Protein AF-A0A0B1SHS4-F1 (afdb_monomer)

Foldseek 3Di:
DDDDDPPPDPDDLLVVFDDQVVLCPPVLLLVLLLVLLVCVVVVVDDQPCLVVCVVVVLVLLNVLSSLVVSLVRSCCVPPPPDPDDDPVVSVSSSLSNLQSCCVSPVVVVDDDPVSLVVVLVSCVVSVSVSNNSNSLSVLLVVCVVPLQDLVSLVVQCVVCVVSVSPSSVVSSVVSNVVNCVVPDVDDVVVVVVVVVVVVVVVVVVVD

Solvent-accessible surface area (backbone atoms only — not comparable to full-atom values): 11914 Å² total; per-residue (Å²): 134,90,78,82,82,67,88,75,56,92,72,58,69,68,72,79,44,85,69,44,84,70,42,55,68,42,60,65,57,50,51,43,41,51,46,51,56,50,34,53,76,68,67,71,56,91,60,89,68,48,69,60,32,62,75,66,70,39,63,44,58,43,53,41,50,54,48,55,52,48,43,54,49,42,49,47,76,71,60,50,97,60,86,78,77,53,69,69,58,55,50,43,49,42,43,43,39,21,48,52,44,40,64,73,53,54,49,77,72,50,86,54,75,68,42,54,53,55,48,54,52,39,38,58,74,46,66,41,66,53,45,54,52,42,53,42,51,51,54,36,51,50,47,67,72,47,55,80,46,65,68,58,34,51,52,48,31,54,49,14,63,78,66,70,32,65,61,32,33,51,49,31,50,51,44,52,50,51,45,49,47,76,77,40,86,61,57,70,67,60,54,49,51,54,50,51,53,52,52,54,53,51,64,60,72,78,108

Sequence (207 aa):
MHTNRFKNSLFDPLSYLPDVERACRSQRIESTCAKFVNDYYNNALDIPNLDLLRAQDDKFSMHRLVFLYGCDRVEKECFDDKEGLAEHTLNLVRNTFAHVYFDRVLMKEVQYFEDFIALLEGIGQAHIPPLRKEIERFICREVMSESTDSAFTKKMLLLAERYSLDVLKMVASGVLVDQIIAHSNPPGELVNISHELKRMASEINDR

pLDDT: mean 82.09, std 16.02, range [27.78, 97.0]

Nearest PDB structures (foldseek):
  8a5y-assembly1_K  TM=2.367E-01  e=9.110E+00  Saccharomyces cerevisiae
  7oqz-assembly1_A  TM=1.773E-01  e=5.883E+00  Homo sapiens

Structure (mmCIF, N/CA/C/O backbone):
data_AF-A0A0B1SHS4-F1
#
_entry.id   AF-A0A0B1SHS4-F1
#
loop_
_atom_site.group_PDB
_atom_site.id
_atom_site.type_symbol
_atom_site.label_atom_id
_atom_site.label_alt_id
_atom_site.label_comp_id
_atom_site.label_asym_id
_atom_site.label_entity_id
_atom_site.label_seq_id
_atom_site.pdbx_PDB_ins_code
_atom_site.Cartn_x
_atom_site.Cartn_y
_atom_site.Cartn_z
_atom_site.occupancy
_atom_site.B_iso_or_equiv
_atom_site.auth_seq_id
_atom_site.auth_comp_id
_atom_site.auth_asym_id
_atom_site.auth_atom_id
_atom_site.pdbx_PDB_model_num
ATOM 1 N N . MET A 1 1 ? 30.906 -16.337 -8.533 1.00 34.31 1 MET A N 1
ATOM 2 C CA . MET A 1 1 ? 31.017 -15.579 -7.267 1.00 34.31 1 MET A CA 1
ATOM 3 C C . MET A 1 1 ? 31.681 -14.243 -7.562 1.00 34.31 1 MET A C 1
ATOM 5 O O . MET A 1 1 ? 32.708 -14.266 -8.221 1.00 34.31 1 MET A O 1
ATOM 9 N N . HIS A 1 2 ? 31.105 -13.157 -7.020 1.00 30.91 2 HIS A N 1
ATOM 10 C CA . HIS A 1 2 ? 31.617 -11.771 -6.964 1.00 30.91 2 HIS A CA 1
ATOM 11 C C . HIS A 1 2 ? 31.509 -10.980 -8.289 1.00 30.91 2 HIS A C 1
ATOM 13 O O . HIS A 1 2 ? 31.965 -11.452 -9.316 1.00 30.91 2 HIS A O 1
ATOM 19 N N . THR A 1 3 ? 30.893 -9.795 -8.362 1.00 27.78 3 THR A N 1
ATOM 20 C CA . THR A 1 3 ? 30.580 -8.780 -7.337 1.00 27.78 3 THR A CA 1
ATOM 21 C C . THR A 1 3 ? 29.308 -7.991 -7.687 1.00 27.78 3 THR A C 1
ATOM 23 O O . THR A 1 3 ? 29.117 -7.568 -8.824 1.00 27.78 3 THR A O 1
ATOM 26 N N . ASN A 1 4 ? 28.482 -7.733 -6.666 1.00 35.47 4 ASN A N 1
ATOM 27 C CA . ASN A 1 4 ? 27.454 -6.688 -6.638 1.00 35.47 4 ASN A CA 1
ATOM 28 C C . ASN A 1 4 ? 28.048 -5.343 -7.095 1.00 35.47 4 ASN A C 1
ATOM 30 O O . ASN A 1 4 ? 28.773 -4.701 -6.330 1.00 35.47 4 ASN A O 1
ATOM 34 N N . ARG A 1 5 ? 27.733 -4.895 -8.314 1.00 34.59 5 ARG A N 1
ATOM 35 C CA . ARG A 1 5 ? 27.781 -3.465 -8.647 1.00 34.59 5 ARG A CA 1
ATOM 36 C C . ARG A 1 5 ? 26.517 -2.842 -8.048 1.00 34.59 5 ARG A C 1
ATOM 38 O O . ARG A 1 5 ? 25.463 -3.445 -8.162 1.00 34.59 5 ARG A O 1
ATOM 45 N N . PHE A 1 6 ? 26.663 -1.696 -7.380 1.00 36.44 6 PHE A N 1
ATOM 46 C CA . PHE A 1 6 ? 25.658 -0.979 -6.566 1.00 36.44 6 PHE A CA 1
ATOM 47 C C . PHE A 1 6 ? 25.549 -1.323 -5.071 1.00 36.44 6 PHE A C 1
ATOM 49 O O . PHE A 1 6 ? 24.534 -1.034 -4.452 1.00 36.44 6 PHE A O 1
ATOM 56 N N . LYS A 1 7 ? 26.616 -1.806 -4.413 1.00 38.19 7 LYS A N 1
ATOM 57 C CA . LYS A 1 7 ? 26.643 -1.770 -2.931 1.00 38.19 7 LYS A CA 1
ATOM 58 C C . LYS A 1 7 ? 26.652 -0.350 -2.330 1.00 38.19 7 LYS A C 1
ATOM 60 O O . LYS A 1 7 ? 26.349 -0.225 -1.156 1.00 38.19 7 LYS A O 1
ATOM 65 N N . ASN A 1 8 ? 26.916 0.684 -3.138 1.00 41.22 8 ASN A N 1
ATOM 66 C CA . ASN A 1 8 ? 26.800 2.102 -2.777 1.00 41.22 8 ASN A CA 1
ATOM 67 C C . ASN A 1 8 ? 26.032 2.867 -3.877 1.00 41.22 8 ASN A C 1
ATOM 69 O O . ASN A 1 8 ? 26.589 3.763 -4.511 1.00 41.22 8 ASN A O 1
ATOM 73 N N . SER A 1 9 ? 24.791 2.477 -4.191 1.00 48.16 9 SER A N 1
ATOM 74 C CA . SER A 1 9 ? 23.929 3.375 -4.970 1.00 48.16 9 SER A CA 1
ATOM 75 C C . SER A 1 9 ? 23.631 4.602 -4.105 1.00 48.16 9 SER A C 1
ATOM 77 O O . SER A 1 9 ? 22.969 4.478 -3.082 1.00 48.16 9 SER A O 1
ATOM 79 N N . LEU A 1 10 ? 24.128 5.783 -4.492 1.00 54.19 10 LEU A N 1
ATOM 80 C CA . LEU A 1 10 ? 23.713 7.067 -3.899 1.00 54.19 10 LEU A CA 1
ATOM 81 C C . LEU A 1 10 ? 22.218 7.348 -4.132 1.00 54.19 10 LEU A C 1
ATOM 83 O O . LEU A 1 10 ? 21.651 8.248 -3.521 1.00 54.19 10 LEU A O 1
ATOM 87 N N . PHE A 1 11 ? 21.598 6.590 -5.035 1.00 66.06 11 PHE A N 1
ATOM 88 C CA . PHE A 1 11 ? 20.205 6.707 -5.405 1.00 66.06 11 PHE A CA 1
ATOM 89 C C . PHE A 1 11 ? 19.401 5.560 -4.789 1.00 66.06 11 PHE A C 1
ATOM 91 O O . PHE A 1 11 ? 19.509 4.408 -5.216 1.00 66.06 11 PHE A O 1
ATOM 98 N N . ASP A 1 12 ? 18.610 5.897 -3.775 1.00 78.62 12 ASP A N 1
ATOM 99 C CA . ASP A 1 12 ? 17.617 5.022 -3.157 1.00 78.62 12 ASP A CA 1
ATOM 100 C C . ASP A 1 12 ? 16.220 5.608 -3.421 1.00 78.62 12 ASP A C 1
ATOM 102 O O . ASP A 1 12 ? 15.735 6.429 -2.639 1.00 78.62 12 ASP A O 1
ATOM 106 N N . PRO A 1 13 ? 15.568 5.258 -4.542 1.00 82.38 13 PRO A N 1
ATOM 107 C CA . PRO A 1 13 ? 14.280 5.841 -4.904 1.00 82.38 13 PRO A CA 1
ATOM 108 C C . PRO A 1 13 ? 13.168 5.494 -3.904 1.00 82.38 13 PRO A C 1
ATOM 110 O O . PRO A 1 13 ? 12.213 6.254 -3.753 1.00 82.38 13 PRO A O 1
ATOM 113 N N . LEU A 1 14 ? 13.291 4.386 -3.165 1.00 85.56 14 LEU A N 1
ATOM 114 C CA . LEU A 1 14 ? 12.301 4.012 -2.153 1.00 85.56 14 LEU A CA 1
ATOM 115 C C . LEU A 1 14 ? 12.339 4.934 -0.926 1.00 85.56 14 LEU A C 1
ATOM 117 O O . LEU A 1 14 ? 11.347 4.986 -0.194 1.00 85.56 14 LEU A O 1
ATOM 121 N N . SER A 1 15 ? 13.427 5.692 -0.737 1.00 84.81 15 SER A N 1
ATOM 122 C CA . SER A 1 15 ? 13.545 6.720 0.307 1.00 84.81 15 SER A CA 1
ATOM 123 C C . SER A 1 15 ? 12.601 7.914 0.105 1.00 84.81 15 SER A C 1
ATOM 125 O O . SER A 1 15 ? 12.304 8.627 1.063 1.00 84.81 15 SER A O 1
ATOM 127 N N . TYR A 1 16 ? 12.073 8.115 -1.112 1.00 85.00 16 TYR A N 1
ATOM 128 C CA . TYR A 1 16 ? 11.035 9.118 -1.384 1.00 85.00 16 TYR A CA 1
ATOM 129 C C . TYR A 1 16 ? 9.642 8.685 -0.900 1.00 85.00 16 TYR A C 1
ATOM 131 O O . TYR A 1 16 ? 8.738 9.515 -0.781 1.00 85.00 16 TYR A O 1
ATOM 139 N N . LEU A 1 17 ? 9.455 7.398 -0.595 1.00 86.31 17 LEU A N 1
ATOM 140 C CA . LEU A 1 17 ? 8.236 6.872 0.013 1.00 86.31 17 LEU A CA 1
ATOM 141 C C . LEU A 1 17 ? 8.394 6.804 1.543 1.00 86.31 17 LEU A C 1
ATOM 143 O O . LEU A 1 17 ? 9.510 6.649 2.035 1.00 86.31 17 LEU A O 1
ATOM 147 N N . PRO A 1 18 ? 7.299 6.857 2.331 1.00 82.00 18 PRO A N 1
ATOM 148 C CA . PRO A 1 18 ? 7.388 6.870 3.792 1.00 82.00 18 PRO A CA 1
ATOM 149 C C . PRO A 1 18 ? 8.152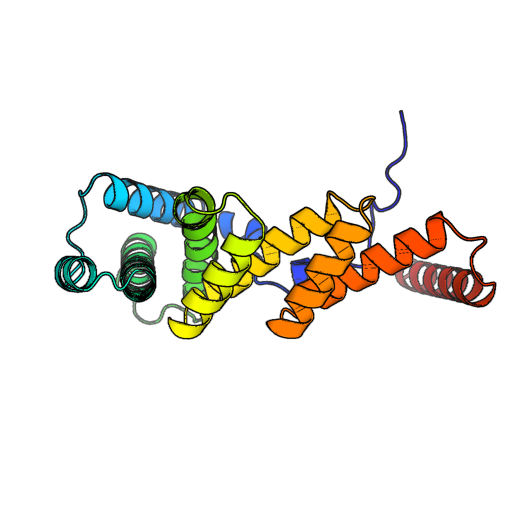 5.663 4.332 1.00 82.00 18 PRO A C 1
ATOM 151 O O . PRO A 1 18 ? 7.729 4.542 4.112 1.00 82.00 18 PRO A O 1
ATOM 154 N N . ASP A 1 19 ? 9.268 5.866 5.017 1.00 73.62 19 ASP A N 1
ATOM 155 C CA . ASP A 1 19 ? 10.157 4.778 5.427 1.00 73.62 19 ASP A CA 1
ATOM 156 C C . ASP A 1 19 ? 9.456 3.764 6.351 1.00 73.62 19 ASP A C 1
ATOM 158 O O . ASP A 1 19 ? 9.245 4.031 7.534 1.00 73.62 19 ASP A O 1
ATOM 162 N N . VAL A 1 20 ? 9.076 2.607 5.797 1.00 67.31 20 VAL A N 1
ATOM 163 C CA . VAL A 1 20 ? 8.391 1.538 6.536 1.00 67.31 20 VAL A CA 1
ATOM 164 C C . VAL A 1 20 ? 9.392 0.558 7.158 1.00 67.31 20 VAL A C 1
ATOM 166 O O . VAL A 1 20 ? 9.166 0.051 8.252 1.00 67.31 20 VAL A O 1
ATOM 169 N N . GLU A 1 21 ? 10.546 0.336 6.526 1.00 59.31 21 GLU A N 1
ATOM 170 C CA . GLU A 1 21 ? 11.576 -0.579 7.046 1.00 59.31 21 GLU A CA 1
ATOM 171 C C . GLU A 1 21 ? 12.201 -0.044 8.340 1.00 59.31 21 GLU A C 1
ATOM 173 O O . GLU A 1 21 ? 12.516 -0.795 9.266 1.00 59.31 21 GLU A O 1
ATOM 178 N N . ARG A 1 22 ? 12.303 1.281 8.462 1.00 56.78 22 ARG A N 1
ATOM 179 C CA . ARG A 1 22 ? 12.657 1.963 9.708 1.00 56.78 22 ARG A CA 1
ATOM 180 C C . ARG A 1 22 ? 11.441 2.178 10.619 1.00 56.78 22 ARG A C 1
ATOM 182 O O . ARG A 1 22 ? 11.645 2.354 11.819 1.00 56.78 22 ARG A O 1
ATOM 189 N N . ALA A 1 23 ? 10.206 2.104 10.110 1.00 48.56 23 ALA A N 1
ATOM 190 C CA . ALA A 1 23 ? 8.968 2.168 10.902 1.00 48.56 23 ALA A CA 1
ATOM 191 C C . ALA A 1 23 ? 8.630 0.865 11.649 1.00 48.56 23 ALA A C 1
ATOM 193 O O . ALA A 1 23 ? 8.116 0.927 12.769 1.00 48.56 23 ALA A O 1
ATOM 194 N N . CYS A 1 24 ? 9.008 -0.302 11.113 1.00 52.22 24 CYS A N 1
ATOM 195 C CA . CYS A 1 24 ? 8.952 -1.588 11.827 1.00 52.22 24 CYS A CA 1
ATOM 196 C C . CYS A 1 24 ? 9.926 -1.661 13.024 1.00 52.22 24 CYS A C 1
ATOM 198 O O . CYS A 1 24 ? 9.963 -2.646 13.753 1.00 52.22 24 CYS A O 1
ATOM 200 N N . ARG A 1 25 ? 10.701 -0.600 13.304 1.00 55.41 25 ARG A N 1
ATOM 201 C CA . ARG A 1 25 ? 11.551 -0.524 14.506 1.00 55.41 25 ARG A CA 1
ATOM 202 C C . ARG A 1 25 ? 10.763 -0.519 15.812 1.00 55.41 25 ARG A C 1
ATOM 204 O O . ARG A 1 25 ? 11.312 -0.922 16.835 1.00 55.41 25 ARG A O 1
ATOM 211 N N . SER A 1 26 ? 9.501 -0.085 15.810 1.00 68.19 26 SER A N 1
ATOM 212 C CA . SER A 1 26 ? 8.638 -0.311 16.969 1.00 68.19 26 SER A CA 1
ATOM 213 C C . SER A 1 26 ? 7.981 -1.677 16.840 1.00 68.19 26 SER A C 1
ATOM 215 O O . SER A 1 26 ? 6.858 -1.798 16.350 1.00 68.19 26 SER A O 1
ATOM 217 N N . GLN A 1 27 ? 8.671 -2.702 17.343 1.00 80.44 27 GLN A N 1
ATOM 218 C CA . GLN A 1 27 ? 8.141 -4.064 17.452 1.00 80.44 27 GLN A CA 1
ATOM 219 C C . GLN A 1 27 ? 6.763 -4.082 18.144 1.00 80.44 27 GLN A C 1
ATOM 221 O O . GLN A 1 27 ? 5.922 -4.930 17.851 1.00 80.44 27 GLN A O 1
ATOM 226 N N . ARG A 1 28 ? 6.490 -3.101 19.020 1.00 87.44 28 ARG A N 1
ATOM 227 C CA . ARG A 1 28 ? 5.173 -2.880 19.631 1.00 87.44 28 ARG A CA 1
ATOM 228 C C . ARG A 1 28 ? 4.103 -2.485 18.606 1.00 87.44 28 ARG A C 1
ATOM 230 O O . ARG A 1 28 ? 3.057 -3.121 18.581 1.00 87.44 28 ARG A O 1
ATOM 237 N N . ILE A 1 29 ? 4.338 -1.470 17.770 1.00 89.44 29 ILE A N 1
ATOM 238 C CA . ILE A 1 29 ? 3.337 -1.021 16.782 1.00 89.44 29 ILE A CA 1
ATOM 239 C C . ILE A 1 29 ? 3.082 -2.134 15.770 1.00 89.44 29 ILE A C 1
ATOM 241 O O . ILE A 1 29 ? 1.934 -2.495 15.545 1.00 89.44 29 ILE A O 1
ATOM 245 N N . GLU A 1 30 ? 4.141 -2.726 15.215 1.00 90.25 30 GLU A N 1
ATOM 246 C CA . GLU A 1 30 ? 4.015 -3.793 14.220 1.00 90.25 30 GLU A CA 1
ATOM 247 C C . GLU A 1 30 ? 3.242 -5.003 14.768 1.00 90.25 30 GLU A C 1
ATOM 249 O O . GLU A 1 30 ? 2.303 -5.476 14.126 1.00 90.25 30 GLU A O 1
ATOM 254 N N . SER A 1 31 ? 3.577 -5.471 15.978 1.00 92.06 31 SER A N 1
ATOM 255 C CA . SER A 1 31 ? 2.854 -6.584 16.612 1.00 92.06 31 SER A CA 1
ATOM 256 C C . SER A 1 31 ? 1.391 -6.243 16.899 1.00 92.06 31 SER A C 1
ATOM 258 O O . SER A 1 31 ? 0.527 -7.101 16.721 1.00 92.06 31 SER A O 1
ATOM 260 N N . THR A 1 32 ? 1.091 -4.994 17.260 1.00 94.25 32 THR A N 1
ATOM 261 C CA . THR A 1 32 ? -0.286 -4.527 17.478 1.00 94.25 32 THR A CA 1
ATOM 262 C C . THR A 1 32 ? -1.065 -4.456 16.159 1.00 94.25 32 THR A C 1
ATOM 264 O O . THR A 1 32 ? -2.187 -4.955 16.091 1.00 94.25 32 THR A O 1
ATOM 267 N N . CYS A 1 33 ? -0.464 -3.944 15.076 1.00 94.75 33 CYS A N 1
ATOM 268 C CA . CYS A 1 33 ? -1.051 -3.977 13.730 1.00 94.75 33 CYS A CA 1
ATOM 269 C C . CYS A 1 33 ? -1.343 -5.418 13.283 1.00 94.75 33 CYS A C 1
ATOM 271 O O . CYS A 1 33 ? -2.435 -5.727 12.809 1.00 94.75 33 CYS A O 1
ATOM 273 N N . ALA A 1 34 ? -0.365 -6.311 13.451 1.00 94.62 34 ALA A N 1
ATOM 274 C CA . ALA A 1 34 ? -0.473 -7.721 13.096 1.00 94.62 34 ALA A CA 1
ATOM 275 C C . ALA A 1 34 ? -1.585 -8.430 13.878 1.00 94.62 34 ALA A C 1
ATOM 277 O O . ALA A 1 34 ? -2.363 -9.185 13.293 1.00 94.62 34 ALA A O 1
ATOM 278 N N . LYS A 1 35 ? -1.672 -8.170 15.187 1.00 95.88 35 LYS A N 1
ATOM 279 C CA . LYS A 1 35 ? -2.732 -8.678 16.060 1.00 95.88 35 LYS A CA 1
ATOM 280 C C . LYS A 1 35 ? -4.099 -8.180 15.600 1.00 95.88 35 LYS A C 1
ATOM 282 O O . LYS A 1 35 ? -4.976 -9.004 15.382 1.00 95.88 35 LYS A O 1
ATOM 287 N N . PHE A 1 36 ? -4.250 -6.878 15.348 1.00 97.00 36 PHE A N 1
ATOM 288 C CA . PHE A 1 36 ? -5.501 -6.316 14.839 1.00 97.00 36 PHE A CA 1
ATOM 289 C C . PHE A 1 36 ? -5.961 -7.010 13.549 1.00 97.00 36 PHE A C 1
ATOM 291 O O . PHE A 1 36 ? -7.114 -7.419 13.443 1.00 97.00 36 PHE A O 1
ATOM 298 N N . VAL A 1 37 ? -5.063 -7.180 12.570 1.00 95.94 37 VAL A N 1
ATOM 299 C CA . VAL A 1 37 ? -5.406 -7.850 11.304 1.00 95.94 37 VAL A CA 1
ATOM 300 C C . VAL A 1 37 ? -5.817 -9.308 11.537 1.00 95.94 37 VAL A C 1
ATOM 302 O O . VAL A 1 37 ? -6.767 -9.781 10.914 1.00 95.94 37 VAL A O 1
ATOM 305 N N . ASN A 1 38 ? -5.151 -10.022 12.447 1.00 95.44 38 ASN A N 1
ATOM 306 C CA . ASN A 1 38 ? -5.533 -11.390 12.800 1.00 95.44 38 ASN A CA 1
ATOM 307 C C . ASN A 1 38 ? -6.909 -11.444 13.484 1.00 95.44 38 ASN A C 1
ATOM 309 O O . ASN A 1 38 ? -7.735 -12.281 13.125 1.00 95.44 38 ASN A O 1
ATOM 313 N N . ASP A 1 39 ? -7.177 -10.541 14.425 1.00 95.00 39 ASP A N 1
ATOM 314 C CA . ASP A 1 39 ? -8.456 -10.467 15.135 1.00 95.00 39 ASP A CA 1
ATOM 315 C C . ASP A 1 39 ? -9.604 -10.110 14.174 1.00 95.00 39 ASP A C 1
ATOM 317 O O . ASP A 1 39 ? -10.696 -10.672 14.280 1.00 95.00 39 ASP A O 1
ATOM 321 N N . TYR A 1 40 ? -9.343 -9.253 13.178 1.00 92.75 40 TYR A N 1
ATOM 322 C CA . TYR A 1 40 ? -10.276 -8.959 12.086 1.00 92.75 40 TYR A CA 1
ATOM 323 C C . TYR A 1 40 ? -10.649 -10.224 11.298 1.00 92.75 40 TYR A C 1
ATOM 325 O O . TYR A 1 40 ? -11.832 -10.499 11.105 1.00 92.75 40 TYR A O 1
ATOM 333 N N . TYR A 1 41 ? -9.665 -11.035 10.892 1.00 88.31 41 TYR A N 1
ATOM 334 C CA . TYR A 1 41 ? -9.920 -12.285 10.164 1.00 88.31 41 TYR A CA 1
ATOM 335 C C . TYR A 1 41 ? -10.651 -13.338 10.996 1.00 88.31 41 TYR A C 1
ATOM 337 O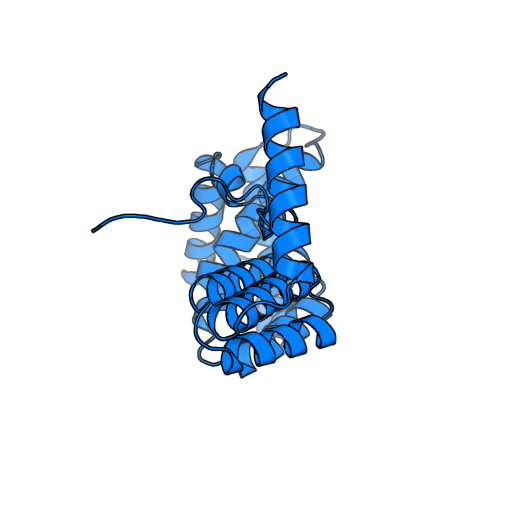 O . TYR A 1 41 ? -11.470 -14.087 10.465 1.00 88.31 41 TYR A O 1
ATOM 345 N N . ASN A 1 42 ? -10.378 -13.383 12.298 1.00 90.88 42 ASN A N 1
ATOM 346 C CA . ASN A 1 42 ? -11.020 -14.314 13.218 1.00 90.88 42 ASN A CA 1
ATOM 347 C C . ASN A 1 42 ? -12.430 -13.865 13.644 1.00 90.88 42 ASN A C 1
ATOM 349 O O . ASN A 1 42 ? -13.032 -14.515 14.496 1.00 90.88 42 ASN A O 1
ATOM 353 N N . ASN A 1 43 ? -12.958 -12.767 13.081 1.00 87.69 43 ASN A N 1
ATOM 354 C CA . ASN A 1 43 ? -14.210 -12.127 13.502 1.00 87.69 43 ASN A CA 1
ATOM 355 C C . ASN A 1 43 ? -14.256 -11.845 15.017 1.00 87.69 43 ASN A C 1
ATOM 357 O O . ASN A 1 43 ? -15.314 -11.887 15.639 1.00 87.69 43 ASN A O 1
ATOM 361 N N . ALA A 1 44 ? -13.095 -11.566 15.615 1.00 91.06 44 ALA A N 1
ATOM 362 C CA . ALA A 1 44 ? -12.953 -11.245 17.033 1.00 91.06 44 ALA A CA 1
ATOM 363 C C . ALA A 1 44 ? -13.100 -9.737 17.314 1.00 91.06 44 ALA A C 1
ATOM 365 O O . ALA A 1 44 ? -13.042 -9.313 18.468 1.00 91.06 44 ALA A O 1
ATOM 366 N N . LEU A 1 45 ? -13.281 -8.924 16.267 1.00 90.81 45 LEU A N 1
ATOM 367 C CA . LEU A 1 45 ? -13.471 -7.480 16.353 1.00 90.81 45 LEU A CA 1
ATOM 368 C C . LEU A 1 45 ? -14.895 -7.092 15.964 1.00 90.81 45 LEU A C 1
ATOM 370 O O . LEU A 1 45 ? -15.367 -7.446 14.885 1.00 90.81 45 LEU A O 1
ATOM 374 N N . ASP A 1 46 ? -15.520 -6.280 16.810 1.00 91.12 46 ASP A N 1
ATOM 375 C CA . ASP A 1 46 ? -16.741 -5.558 16.474 1.00 91.12 46 ASP A CA 1
ATOM 376 C C . ASP A 1 46 ? -16.369 -4.191 15.877 1.00 91.12 46 ASP A C 1
ATOM 378 O O . ASP A 1 46 ? -15.926 -3.280 16.587 1.00 91.12 46 ASP A O 1
ATOM 382 N N . ILE A 1 47 ? -16.464 -4.082 14.547 1.00 93.75 47 ILE A N 1
ATOM 383 C CA . ILE A 1 47 ? -16.194 -2.848 13.800 1.00 93.75 47 ILE A CA 1
ATOM 384 C C . ILE A 1 47 ? -17.541 -2.211 13.434 1.00 93.75 47 ILE A C 1
ATOM 386 O O . ILE A 1 47 ? -18.255 -2.747 12.579 1.00 93.75 47 ILE A O 1
ATOM 390 N N . PRO A 1 48 ? -17.887 -1.048 14.018 1.00 92.88 48 PRO A N 1
ATOM 391 C CA . PRO A 1 48 ? -19.177 -0.413 13.782 1.00 92.88 48 PRO A CA 1
ATOM 392 C C . PRO A 1 48 ? -19.437 -0.147 12.297 1.00 92.88 48 PRO A C 1
ATOM 394 O O . PRO A 1 48 ? -18.571 0.378 11.600 1.00 92.88 48 PRO A O 1
ATOM 397 N N . ASN A 1 49 ? -20.656 -0.440 11.836 1.00 91.56 49 ASN A N 1
ATOM 398 C CA . ASN A 1 49 ? -21.132 -0.270 10.453 1.00 91.56 49 ASN A CA 1
ATOM 399 C C . ASN A 1 49 ? -20.500 -1.194 9.399 1.00 91.56 49 ASN A C 1
ATOM 401 O O . ASN A 1 49 ? -20.864 -1.093 8.226 1.00 91.56 49 ASN A O 1
ATOM 405 N N . LEU A 1 50 ? -19.611 -2.1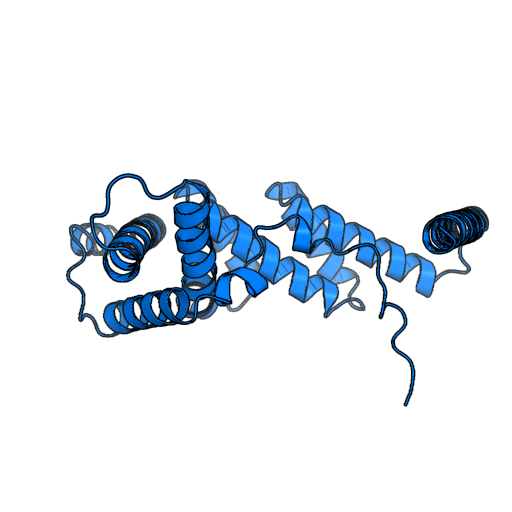17 9.778 1.00 92.06 50 LEU A N 1
ATOM 406 C CA . LEU A 1 50 ? -19.004 -3.036 8.815 1.00 92.06 50 LEU A CA 1
ATOM 407 C C . LEU A 1 50 ? -20.049 -3.942 8.144 1.00 92.06 50 LEU A C 1
ATOM 409 O O . LEU A 1 50 ? -19.987 -4.152 6.935 1.00 92.06 50 LEU A O 1
ATOM 413 N N . ASP A 1 51 ? -21.043 -4.420 8.894 1.00 90.12 51 ASP A N 1
ATOM 414 C CA . ASP A 1 51 ? -22.092 -5.296 8.355 1.00 90.12 51 ASP A CA 1
ATOM 415 C C . ASP A 1 51 ? -23.021 -4.586 7.363 1.00 90.12 51 ASP A C 1
ATOM 417 O O . ASP A 1 51 ? -23.501 -5.202 6.412 1.00 90.12 51 ASP A O 1
ATOM 421 N N . LEU A 1 52 ? -23.222 -3.274 7.528 1.00 90.75 52 LEU A N 1
ATOM 422 C CA . LEU A 1 52 ? -23.987 -2.468 6.573 1.00 90.75 52 LEU A CA 1
ATOM 423 C C . LEU A 1 52 ? -23.259 -2.377 5.230 1.00 90.75 52 LEU A C 1
ATOM 425 O O . LEU A 1 52 ? -23.882 -2.537 4.185 1.00 90.75 52 LEU A O 1
ATOM 429 N N . LEU A 1 53 ? -21.940 -2.166 5.260 1.00 90.62 53 LEU A N 1
ATOM 430 C CA . LEU A 1 53 ? -21.123 -2.116 4.048 1.00 90.62 53 LEU A CA 1
ATOM 431 C C . LEU A 1 53 ? -21.011 -3.491 3.380 1.00 90.62 53 LEU A C 1
ATOM 433 O O . LEU A 1 53 ? -21.091 -3.577 2.157 1.00 90.62 53 LEU A O 1
ATOM 437 N N . ARG A 1 54 ? -20.922 -4.570 4.171 1.00 89.62 54 ARG A N 1
ATOM 438 C CA . ARG A 1 54 ? -20.991 -5.951 3.660 1.00 89.62 54 ARG A CA 1
ATOM 439 C C . ARG A 1 54 ? -22.295 -6.213 2.909 1.00 89.62 54 ARG A C 1
ATOM 441 O O . ARG A 1 54 ? -22.272 -6.838 1.858 1.00 89.62 54 ARG A O 1
ATOM 448 N N . ALA A 1 55 ? -23.422 -5.716 3.419 1.00 90.44 55 ALA A N 1
ATOM 449 C CA . ALA A 1 55 ? -24.719 -5.867 2.761 1.00 90.44 55 ALA A CA 1
ATOM 450 C C . ALA A 1 55 ? -24.845 -5.055 1.456 1.00 90.44 55 ALA A C 1
ATOM 452 O O . 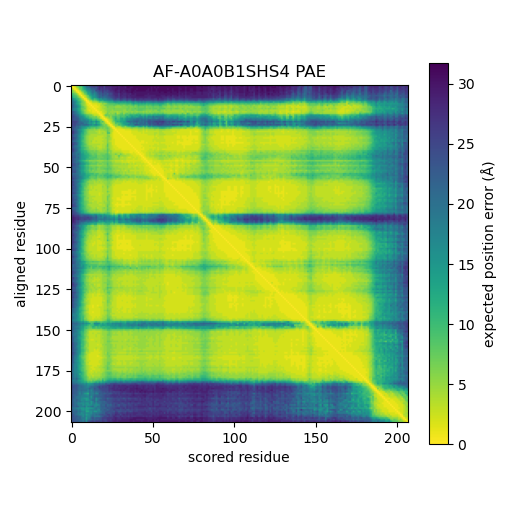ALA A 1 55 ? -25.686 -5.380 0.620 1.00 90.44 55 ALA A O 1
ATOM 453 N N . GLN A 1 56 ? -24.034 -4.007 1.284 1.00 90.69 56 GLN A N 1
ATOM 454 C CA . GLN A 1 56 ? -24.018 -3.144 0.096 1.00 90.69 56 GLN A CA 1
ATOM 455 C C . GLN A 1 56 ? -22.995 -3.577 -0.964 1.00 90.69 56 GLN A C 1
ATOM 457 O O . GLN A 1 56 ? -22.964 -2.975 -2.033 1.00 90.69 56 GLN A O 1
ATOM 462 N N . ASP A 1 57 ? -22.175 -4.593 -0.673 1.00 89.06 57 ASP A N 1
ATOM 463 C CA . ASP A 1 57 ? -21.066 -5.050 -1.525 1.00 89.06 57 ASP A CA 1
ATOM 464 C C . ASP A 1 57 ? -20.053 -3.933 -1.872 1.00 89.06 57 ASP A C 1
ATOM 466 O O . ASP A 1 57 ? -19.372 -3.956 -2.897 1.00 89.06 57 ASP A O 1
ATOM 470 N N . ASP A 1 58 ? -19.923 -2.928 -0.995 1.00 88.19 58 ASP A N 1
ATOM 471 C CA . ASP A 1 58 ? -18.966 -1.831 -1.170 1.00 88.19 58 ASP A CA 1
ATOM 472 C C . ASP A 1 58 ? -17.608 -2.185 -0.548 1.00 88.19 58 ASP A C 1
ATOM 474 O O . ASP A 1 58 ? -17.230 -1.751 0.549 1.00 88.19 58 ASP A O 1
ATOM 478 N N . LYS A 1 59 ? -16.860 -3.009 -1.284 1.00 91.81 59 LYS A N 1
ATOM 479 C CA . LYS A 1 59 ? -15.558 -3.549 -0.878 1.00 91.81 59 LYS A CA 1
ATOM 480 C C . LYS A 1 59 ? -14.561 -2.475 -0.428 1.00 91.81 59 LYS A C 1
ATOM 482 O O . LYS A 1 59 ? -13.909 -2.621 0.608 1.00 91.81 59 LYS A O 1
ATOM 487 N N . PHE A 1 60 ? -14.396 -1.395 -1.189 1.00 93.25 60 PHE A N 1
ATOM 488 C CA . PHE A 1 60 ? -13.358 -0.404 -0.891 1.00 93.25 60 PHE A CA 1
ATOM 489 C C . PHE A 1 60 ? -13.749 0.526 0.258 1.00 93.25 60 PHE A C 1
ATOM 491 O O . PHE A 1 60 ? -12.878 0.904 1.050 1.00 93.25 60 PHE A O 1
ATOM 498 N N . SER A 1 61 ? -15.043 0.802 0.446 1.00 94.06 61 SER A N 1
ATOM 499 C CA . SER A 1 61 ? -15.519 1.440 1.676 1.00 94.06 61 SER A CA 1
ATOM 500 C C . SER A 1 61 ? -15.314 0.549 2.900 1.00 94.06 61 SER A C 1
ATOM 502 O O . SER A 1 61 ? -14.946 1.062 3.961 1.00 94.06 61 SER A O 1
ATOM 504 N N . MET A 1 62 ? -15.464 -0.778 2.774 1.00 94.25 62 MET A N 1
ATOM 505 C CA . MET A 1 62 ? -15.114 -1.706 3.857 1.00 94.25 62 MET A CA 1
ATOM 506 C C . MET A 1 62 ? -13.626 -1.619 4.205 1.00 94.25 62 MET A C 1
ATOM 508 O O . MET A 1 62 ? -13.290 -1.433 5.375 1.00 94.25 62 MET A O 1
ATOM 512 N N . HIS A 1 63 ? -12.727 -1.688 3.213 1.00 95.31 63 HIS A N 1
ATOM 513 C CA . HIS A 1 63 ? -11.287 -1.545 3.460 1.00 95.31 63 HIS A CA 1
ATOM 514 C C . HIS A 1 63 ? -10.957 -0.215 4.136 1.00 95.31 63 HIS A C 1
ATOM 516 O O . HIS A 1 63 ? -10.183 -0.190 5.090 1.00 95.31 63 HIS A O 1
ATOM 522 N N . ARG A 1 64 ? -11.586 0.882 3.704 1.00 96.06 64 ARG A N 1
ATOM 523 C CA . ARG A 1 64 ? -11.431 2.199 4.330 1.00 96.06 64 ARG A CA 1
ATOM 524 C C . ARG A 1 64 ? -11.847 2.193 5.794 1.00 96.06 64 ARG A C 1
ATOM 526 O O . ARG A 1 64 ? -11.105 2.694 6.636 1.00 96.06 64 ARG A O 1
ATOM 533 N N . LEU A 1 65 ? -13.022 1.644 6.096 1.00 96.12 65 LEU A N 1
ATOM 534 C CA . LEU A 1 65 ? -13.549 1.578 7.455 1.00 96.12 65 LEU A CA 1
ATOM 535 C C . LEU A 1 65 ? -12.624 0.760 8.362 1.00 96.12 65 LEU A C 1
ATOM 537 O O . LEU A 1 65 ? -12.214 1.247 9.415 1.00 96.12 65 LEU A O 1
ATOM 541 N N . VAL A 1 66 ? -12.252 -0.447 7.930 1.00 96.44 66 VAL A N 1
ATOM 542 C CA . VAL A 1 66 ? -11.358 -1.336 8.685 1.00 96.44 66 VAL A CA 1
ATOM 543 C C . VAL A 1 66 ? -9.990 -0.687 8.874 1.00 96.44 66 VAL A C 1
ATOM 545 O O . VAL A 1 66 ? -9.431 -0.752 9.966 1.00 96.44 66 VAL A O 1
ATOM 548 N N . PHE A 1 67 ? -9.465 -0.021 7.844 1.00 96.56 67 PHE A N 1
ATOM 549 C CA . PHE A 1 67 ? -8.173 0.652 7.906 1.00 96.56 67 PHE A CA 1
ATOM 550 C C . PHE A 1 67 ? -8.156 1.791 8.928 1.00 96.56 67 PHE A C 1
ATOM 552 O O . PHE A 1 67 ? -7.269 1.848 9.780 1.00 96.56 67 PHE A O 1
ATOM 559 N N . LEU A 1 68 ? -9.143 2.691 8.865 1.00 95.62 68 LEU A N 1
ATOM 560 C CA . LEU A 1 68 ? -9.236 3.832 9.778 1.00 95.62 68 LEU A CA 1
ATOM 561 C C . LEU A 1 68 ? -9.481 3.383 11.220 1.00 95.62 68 LEU A C 1
ATOM 563 O O . LEU A 1 68 ? -8.819 3.880 12.130 1.00 95.62 68 LEU A O 1
ATOM 567 N N . TYR A 1 69 ? -10.380 2.415 11.416 1.00 96.19 69 TYR A N 1
ATOM 568 C CA . TYR A 1 69 ? -10.639 1.833 12.730 1.00 96.19 69 TYR A CA 1
ATOM 569 C C . TYR A 1 69 ? -9.389 1.138 13.289 1.00 96.19 69 TYR A C 1
ATOM 571 O O . TYR A 1 69 ? -9.045 1.322 14.453 1.00 96.19 69 TYR A O 1
ATOM 579 N N . GLY A 1 70 ? -8.666 0.387 12.455 1.00 95.75 70 GLY A N 1
ATOM 580 C CA . GLY A 1 70 ? -7.416 -0.265 12.840 1.00 95.75 70 GLY A CA 1
ATOM 581 C C . GLY A 1 70 ? -6.332 0.719 13.263 1.00 95.75 70 GLY A C 1
ATOM 582 O O . GLY A 1 70 ? -5.709 0.519 14.302 1.00 95.75 70 GLY A O 1
ATOM 583 N N . CYS A 1 71 ? -6.158 1.817 12.522 1.00 94.25 71 CYS A N 1
ATOM 584 C CA . CYS A 1 71 ? -5.211 2.868 12.896 1.00 94.25 71 CYS A CA 1
ATOM 585 C C . CYS A 1 71 ? -5.541 3.472 14.270 1.00 94.25 71 CYS A C 1
ATOM 587 O O . CYS A 1 71 ? -4.651 3.553 15.112 1.00 94.25 71 CYS A O 1
ATOM 589 N N . ASP A 1 72 ? -6.807 3.835 14.512 1.00 93.00 72 ASP A N 1
ATOM 590 C CA . ASP A 1 72 ? -7.268 4.396 15.793 1.00 93.00 72 ASP A CA 1
ATOM 591 C C . ASP A 1 72 ? -7.057 3.417 16.961 1.00 93.00 72 ASP A C 1
ATOM 593 O O . ASP A 1 72 ? -6.589 3.797 18.035 1.00 93.00 72 ASP A O 1
ATOM 597 N N . ARG A 1 73 ? -7.335 2.124 16.750 1.00 93.19 73 ARG A N 1
ATOM 598 C CA . ARG A 1 73 ? -7.129 1.093 17.777 1.00 93.19 73 ARG A CA 1
ATOM 599 C C . ARG A 1 73 ? -5.656 0.881 18.104 1.00 93.19 73 ARG A C 1
ATOM 601 O O . ARG A 1 73 ? -5.309 0.822 19.282 1.00 93.19 73 ARG A O 1
ATOM 608 N N . VAL A 1 74 ? -4.804 0.779 17.084 1.00 92.88 74 VAL A N 1
ATOM 609 C CA . VAL A 1 74 ? -3.354 0.613 17.267 1.00 92.88 74 VAL A CA 1
ATOM 610 C C . VAL A 1 74 ? -2.762 1.828 17.971 1.00 92.88 74 VAL A C 1
ATOM 612 O O . VAL A 1 74 ? -1.939 1.664 18.868 1.00 92.88 74 VAL A O 1
ATOM 615 N N . GLU A 1 75 ? -3.187 3.033 17.593 1.00 91.12 75 GLU A N 1
ATOM 616 C CA . GLU A 1 75 ? -2.769 4.279 18.232 1.00 91.12 75 GLU A CA 1
ATOM 617 C C . GLU A 1 75 ? -3.079 4.262 19.735 1.00 91.12 75 GLU A C 1
ATOM 619 O O . GLU A 1 75 ? -2.161 4.389 20.550 1.00 91.12 75 GLU A O 1
ATOM 624 N N . LYS A 1 76 ? -4.338 3.996 20.102 1.00 89.56 76 LYS A N 1
ATOM 625 C CA . LYS A 1 76 ? -4.780 3.924 21.504 1.00 89.56 76 LYS A CA 1
ATOM 626 C C . LYS A 1 76 ? -4.032 2.857 22.302 1.00 89.56 76 LYS A C 1
ATOM 628 O O . LYS A 1 76 ? -3.552 3.136 23.396 1.00 89.56 76 LYS A O 1
ATOM 633 N N . GLU A 1 77 ? -3.879 1.650 21.752 1.00 90.06 77 GLU A N 1
ATOM 634 C CA . GLU A 1 77 ? -3.190 0.538 22.431 1.00 90.06 77 GLU A CA 1
ATOM 635 C C . GLU A 1 77 ? -1.675 0.780 22.571 1.00 90.06 77 GLU A C 1
ATOM 637 O O . GLU A 1 77 ? -1.040 0.277 23.504 1.00 90.06 77 GLU A O 1
ATOM 642 N N . CYS A 1 78 ? -1.064 1.555 21.670 1.00 88.38 78 CYS A N 1
ATOM 643 C CA . CYS A 1 78 ? 0.374 1.819 21.700 1.00 88.38 78 CYS A CA 1
ATOM 644 C C . CYS A 1 78 ? 0.778 3.014 22.569 1.00 88.38 78 CYS A C 1
ATOM 646 O O . CYS A 1 78 ? 1.901 3.016 23.082 1.00 88.38 78 CYS A O 1
ATOM 648 N N . PHE A 1 79 ? -0.081 4.020 22.729 1.00 84.25 79 PHE A N 1
ATOM 649 C CA . PHE A 1 79 ? 0.343 5.309 23.283 1.00 84.25 79 PHE A CA 1
ATOM 650 C C . PHE A 1 79 ? -0.468 5.806 24.487 1.00 84.25 79 PHE A C 1
ATOM 652 O O . PHE A 1 79 ? -0.016 6.760 25.125 1.00 84.25 79 PHE A O 1
ATOM 659 N N . ASP A 1 80 ? -1.557 5.117 24.861 1.00 70.12 80 ASP A N 1
ATOM 660 C CA . ASP A 1 80 ? -2.558 5.558 25.848 1.00 70.12 80 ASP A CA 1
ATOM 661 C C . ASP A 1 80 ? -3.146 6.948 25.498 1.00 70.12 80 ASP A C 1
ATOM 663 O O . ASP A 1 80 ? -2.619 7.661 24.646 1.00 70.12 80 ASP A O 1
ATOM 667 N N . ASP A 1 81 ? -4.235 7.379 26.146 1.00 65.25 81 ASP A N 1
ATOM 668 C CA . ASP A 1 81 ? -4.874 8.697 25.919 1.00 65.25 81 ASP A CA 1
ATOM 669 C C . ASP A 1 81 ? -4.020 9.886 26.437 1.00 65.25 81 ASP A C 1
ATOM 671 O O . ASP A 1 81 ? -4.520 10.843 27.032 1.00 65.25 81 ASP A O 1
ATOM 675 N N . LYS A 1 82 ? -2.695 9.837 26.268 1.00 56.66 82 LYS A N 1
ATOM 676 C CA . LYS A 1 82 ? -1.805 10.954 26.575 1.00 56.66 82 LYS A CA 1
ATOM 677 C C . LYS A 1 82 ? -2.007 12.034 25.518 1.00 56.66 82 LYS A C 1
ATOM 679 O O . LYS A 1 82 ? -1.723 11.824 24.341 1.00 56.66 82 LYS A O 1
ATOM 684 N N . GLU A 1 83 ? -2.506 13.188 25.959 1.00 51.75 83 GLU A N 1
ATOM 685 C CA . GLU A 1 83 ? -2.757 14.359 25.118 1.00 51.75 83 GLU A CA 1
ATOM 686 C C . GLU A 1 83 ? -1.569 14.678 24.194 1.00 51.75 83 GLU A C 1
ATOM 688 O O . GLU A 1 83 ? -0.441 14.881 24.646 1.00 51.75 83 GLU A O 1
ATOM 693 N N . GLY A 1 84 ? -1.857 14.777 22.892 1.00 56.53 84 GLY A N 1
ATOM 694 C CA . GLY A 1 84 ? -0.965 15.392 21.909 1.00 56.53 84 GLY A CA 1
ATOM 695 C C . GLY A 1 84 ? 0.085 14.468 21.293 1.00 56.53 84 GLY A C 1
ATOM 696 O O . GLY A 1 84 ? 1.271 14.798 21.294 1.00 56.53 84 GLY A O 1
ATOM 697 N N . LEU A 1 85 ? -0.330 13.343 20.703 1.00 67.88 85 LEU A N 1
ATOM 698 C CA . LEU A 1 85 ? 0.541 12.586 19.801 1.00 67.88 85 LEU A CA 1
ATOM 699 C C . LEU A 1 85 ? 1.014 13.481 18.650 1.00 67.88 85 LEU A C 1
ATOM 701 O O . LEU A 1 85 ? 0.217 14.023 17.884 1.00 67.88 85 LEU A O 1
ATOM 705 N N . ALA A 1 86 ? 2.334 13.631 18.526 1.00 77.75 86 ALA A N 1
ATOM 706 C CA . ALA A 1 86 ? 2.935 14.358 17.419 1.00 77.75 86 ALA A CA 1
ATOM 707 C C . ALA A 1 86 ? 2.510 13.733 16.080 1.00 77.75 86 ALA A C 1
ATOM 709 O O . ALA A 1 86 ? 2.448 12.508 15.948 1.00 77.75 86 ALA A O 1
ATOM 710 N N . GLU A 1 87 ? 2.294 14.566 15.060 1.00 82.00 87 GLU A N 1
ATOM 711 C CA . GLU A 1 87 ? 1.908 14.135 13.706 1.00 82.00 87 GLU A CA 1
ATOM 712 C C . GLU A 1 87 ? 2.835 13.040 13.152 1.00 82.00 87 GLU A C 1
ATOM 714 O O . GLU A 1 87 ? 2.393 12.103 12.486 1.00 82.00 87 GLU A O 1
ATOM 719 N N . HIS A 1 88 ? 4.124 13.111 13.491 1.00 80.44 88 HIS A N 1
ATOM 720 C CA . HIS A 1 88 ? 5.104 12.092 13.136 1.00 80.44 88 HIS A CA 1
ATOM 721 C C . HIS A 1 88 ? 4.724 10.692 13.651 1.00 80.44 88 HIS A C 1
ATOM 723 O O . HIS A 1 88 ? 4.824 9.721 12.903 1.00 80.44 88 HIS A O 1
ATOM 729 N N . THR A 1 89 ? 4.237 10.581 14.888 1.00 80.69 89 THR A N 1
ATOM 730 C CA . THR A 1 89 ? 3.828 9.304 15.489 1.00 80.69 89 THR A CA 1
ATOM 731 C C . THR A 1 89 ? 2.546 8.767 14.856 1.00 80.69 89 THR A C 1
ATOM 733 O O . THR A 1 89 ? 2.436 7.569 14.605 1.00 80.69 89 THR A O 1
ATOM 736 N N . LEU A 1 90 ? 1.600 9.646 14.517 1.00 85.00 90 LEU A N 1
ATOM 737 C CA . LEU A 1 90 ? 0.383 9.258 13.795 1.00 85.00 90 LEU A CA 1
ATOM 738 C C . LEU A 1 90 ? 0.711 8.727 12.398 1.00 85.00 90 LEU A C 1
ATOM 740 O O . LEU A 1 90 ? 0.186 7.700 11.966 1.00 85.00 90 LEU A O 1
ATOM 744 N N . ASN A 1 91 ? 1.618 9.405 11.696 1.00 87.25 91 ASN A N 1
ATOM 745 C CA . ASN A 1 91 ? 2.103 8.957 10.397 1.00 87.25 91 ASN A CA 1
ATOM 746 C C . ASN A 1 91 ? 2.855 7.629 10.514 1.00 87.25 91 ASN A C 1
ATOM 748 O O . ASN A 1 91 ? 2.683 6.769 9.654 1.00 87.25 91 ASN A O 1
ATOM 752 N N . LEU A 1 92 ? 3.619 7.421 11.590 1.00 85.88 92 LEU A N 1
ATOM 753 C CA . LEU A 1 92 ? 4.268 6.143 11.870 1.00 85.88 92 LEU A CA 1
ATOM 754 C C . LEU A 1 92 ? 3.239 5.007 11.987 1.00 85.88 92 LEU A C 1
ATOM 756 O O . LEU A 1 92 ? 3.360 4.020 11.268 1.00 85.88 92 LEU A O 1
ATOM 760 N N . VAL A 1 93 ? 2.195 5.167 12.810 1.00 89.94 93 VAL A N 1
ATOM 761 C CA . VAL A 1 93 ? 1.120 4.164 12.944 1.00 89.94 93 VAL A CA 1
ATOM 762 C C . VAL A 1 93 ? 0.455 3.892 11.599 1.00 89.94 93 VAL A C 1
ATOM 764 O O . VAL A 1 93 ? 0.348 2.738 11.198 1.00 89.94 93 VAL A O 1
ATOM 767 N N . ARG A 1 94 ? 0.055 4.939 10.869 1.00 92.00 94 ARG A N 1
ATOM 768 C CA . ARG A 1 94 ? -0.640 4.800 9.579 1.00 92.00 94 ARG A CA 1
ATOM 769 C C . ARG A 1 94 ? 0.210 4.099 8.526 1.00 92.00 94 ARG A C 1
ATOM 771 O O . ARG A 1 94 ? -0.316 3.264 7.799 1.00 92.00 94 ARG A O 1
ATOM 778 N N . ASN A 1 95 ? 1.499 4.422 8.436 1.00 90.88 95 ASN A N 1
ATOM 779 C CA . ASN A 1 95 ? 2.402 3.806 7.463 1.00 90.88 95 ASN A CA 1
ATOM 780 C C . ASN A 1 95 ? 2.709 2.347 7.833 1.00 90.88 95 ASN A C 1
ATOM 782 O O . ASN A 1 95 ? 2.636 1.479 6.967 1.00 90.88 95 ASN A O 1
ATOM 786 N N . THR A 1 96 ? 2.968 2.047 9.113 1.00 91.56 96 THR A N 1
ATOM 787 C CA . THR A 1 96 ? 3.160 0.661 9.576 1.00 91.56 96 THR A CA 1
ATOM 788 C C . THR A 1 96 ? 1.891 -0.164 9.382 1.00 91.56 96 THR A C 1
ATOM 790 O O . THR A 1 96 ? 1.948 -1.300 8.917 1.00 91.56 96 THR A O 1
ATOM 793 N N . PHE A 1 97 ? 0.726 0.400 9.701 1.00 94.31 97 PHE A N 1
ATOM 794 C CA . PHE A 1 97 ? -0.549 -0.274 9.496 1.00 94.31 97 PHE A CA 1
ATOM 795 C C . PHE A 1 97 ? -0.838 -0.484 8.006 1.00 94.31 97 PHE A C 1
ATOM 797 O O . PHE A 1 97 ? -1.271 -1.566 7.634 1.00 94.31 97 PHE A O 1
ATOM 804 N N . ALA A 1 98 ? -0.531 0.487 7.138 1.00 94.56 98 ALA A N 1
ATOM 805 C CA . ALA A 1 98 ? -0.636 0.328 5.686 1.00 94.56 98 ALA A CA 1
ATOM 806 C C . ALA A 1 98 ? 0.207 -0.821 5.157 1.00 94.56 98 ALA A C 1
ATOM 808 O O . ALA A 1 98 ? -0.313 -1.626 4.393 1.00 94.56 98 ALA A O 1
ATOM 809 N N . HIS A 1 99 ? 1.446 -0.947 5.619 1.00 93.44 99 HIS A N 1
ATOM 810 C CA . HIS A 1 99 ? 2.302 -2.067 5.258 1.00 93.44 99 HIS A CA 1
ATOM 811 C C . HIS A 1 99 ? 1.713 -3.418 5.665 1.00 93.44 99 HIS A C 1
ATOM 813 O O . HIS A 1 99 ? 1.499 -4.283 4.820 1.00 93.44 99 HIS A O 1
ATOM 819 N N . VAL A 1 100 ? 1.373 -3.577 6.948 1.00 93.56 100 VAL A N 1
ATOM 820 C CA . VAL A 1 100 ? 0.826 -4.840 7.466 1.00 93.56 100 VAL A CA 1
ATOM 821 C C . VAL A 1 100 ? -0.522 -5.172 6.820 1.00 93.56 100 VAL A C 1
ATOM 823 O O . VAL A 1 100 ? -0.781 -6.328 6.493 1.00 93.56 100 VAL A O 1
ATOM 826 N N . TYR A 1 101 ? -1.386 -4.175 6.625 1.00 95.56 101 TYR A N 1
ATOM 827 C CA . TYR A 1 101 ? -2.699 -4.356 6.013 1.00 95.56 101 TYR A CA 1
ATOM 828 C C . TYR A 1 101 ? -2.586 -4.695 4.524 1.00 95.56 101 TYR A C 1
ATOM 830 O O . TYR A 1 101 ? -3.268 -5.598 4.050 1.00 95.56 101 TYR A O 1
ATOM 838 N N . PHE A 1 102 ? -1.708 -4.018 3.784 1.00 94.38 102 PHE A N 1
ATOM 839 C CA . PHE A 1 102 ? -1.460 -4.325 2.379 1.00 94.38 102 PHE A CA 1
ATOM 840 C C . PHE A 1 102 ? -0.961 -5.763 2.207 1.00 94.38 102 PHE A C 1
ATOM 842 O O . PHE A 1 102 ? -1.587 -6.536 1.485 1.00 94.38 102 PHE A O 1
ATOM 849 N N . ASP A 1 103 ? 0.085 -6.145 2.939 1.00 91.81 103 ASP A N 1
ATOM 850 C CA . ASP A 1 103 ? 0.706 -7.470 2.850 1.00 91.81 103 ASP A CA 1
ATOM 851 C C . ASP A 1 103 ? -0.250 -8.600 3.271 1.00 91.81 103 ASP A C 1
ATOM 853 O O . ASP A 1 103 ? -0.397 -9.616 2.592 1.00 91.81 103 ASP A O 1
ATOM 857 N N . ARG A 1 104 ? -0.970 -8.419 4.385 1.00 92.62 104 ARG A N 1
ATOM 858 C CA . ARG A 1 104 ? -1.781 -9.497 4.973 1.00 92.62 104 ARG A CA 1
ATOM 859 C C . ARG A 1 104 ? -3.233 -9.517 4.530 1.00 92.62 104 ARG A C 1
ATOM 861 O O . ARG A 1 104 ? -3.899 -10.525 4.788 1.00 92.62 104 ARG A O 1
ATOM 868 N N . VAL A 1 105 ? -3.735 -8.435 3.939 1.00 93.50 105 VAL A N 1
ATOM 869 C CA . VAL A 1 105 ? -5.137 -8.313 3.518 1.00 93.50 105 VAL A CA 1
ATOM 870 C C . VAL A 1 105 ? -5.241 -8.170 2.013 1.00 93.50 105 VAL A C 1
ATOM 872 O O . VAL A 1 105 ? -5.783 -9.058 1.366 1.00 93.50 105 VAL A O 1
ATOM 875 N N . LEU A 1 106 ? -4.699 -7.089 1.454 1.00 93.31 106 LEU A N 1
ATOM 876 C CA . LEU A 1 106 ? -4.924 -6.747 0.049 1.00 93.31 106 LEU A CA 1
ATOM 877 C C . LEU A 1 106 ? -4.175 -7.672 -0.908 1.00 93.31 106 LEU A C 1
ATOM 879 O O . LEU A 1 106 ? -4.748 -8.124 -1.893 1.00 93.31 106 LEU A O 1
ATOM 883 N N . MET A 1 107 ? -2.924 -8.017 -0.600 1.00 91.75 107 MET A N 1
ATOM 884 C CA . MET A 1 107 ? -2.107 -8.875 -1.464 1.00 91.75 107 MET A CA 1
ATOM 885 C C . MET A 1 107 ? -2.652 -10.296 -1.617 1.00 91.75 107 MET A C 1
ATOM 887 O O . MET A 1 107 ? -2.345 -10.961 -2.599 1.00 91.75 107 MET A O 1
ATOM 891 N N . LYS A 1 108 ? -3.515 -10.762 -0.705 1.00 88.31 108 LYS A N 1
ATOM 892 C CA . LYS A 1 108 ? -4.202 -12.057 -0.856 1.00 88.31 108 LYS A CA 1
ATOM 893 C C . LYS A 1 108 ? -5.211 -12.070 -2.004 1.00 88.31 108 LYS A C 1
ATOM 895 O O . LYS A 1 108 ? -5.619 -13.143 -2.440 1.00 88.31 108 LYS A O 1
ATOM 900 N N . GLU A 1 109 ? -5.641 -10.897 -2.450 1.00 85.06 109 GLU A N 1
ATOM 901 C CA . GLU A 1 109 ? -6.646 -10.727 -3.497 1.00 85.06 109 GLU A CA 1
ATOM 902 C C . GLU A 1 109 ? -6.021 -10.410 -4.860 1.00 85.06 109 GLU A C 1
ATOM 904 O O . GLU A 1 109 ? -6.734 -10.364 -5.857 1.00 85.06 109 GLU A O 1
ATOM 909 N N . VAL A 1 110 ? -4.704 -10.199 -4.907 1.00 87.19 110 VAL A N 1
ATOM 910 C CA . VAL A 1 110 ? -3.960 -9.872 -6.123 1.00 87.19 110 VAL A CA 1
ATOM 911 C C . VAL A 1 110 ? -3.377 -11.154 -6.709 1.00 87.19 110 VAL A C 1
ATOM 913 O O . VAL A 1 110 ? -2.562 -11.821 -6.074 1.00 87.19 110 VAL A O 1
ATOM 916 N N . GLN A 1 111 ? -3.783 -11.501 -7.927 1.00 83.62 111 GLN A N 1
ATOM 917 C CA . GLN A 1 111 ? -3.285 -12.664 -8.669 1.00 83.62 111 GLN A CA 1
ATOM 918 C C . GLN A 1 111 ? -2.593 -12.257 -9.971 1.00 83.62 111 GLN A C 1
ATOM 920 O O . GLN A 1 111 ? -1.619 -12.890 -10.378 1.00 83.62 111 GLN A O 1
ATOM 925 N N . TYR A 1 112 ? -3.081 -11.197 -10.614 1.00 82.88 112 TYR A N 1
ATOM 926 C CA . TYR A 1 112 ? -2.622 -10.729 -11.916 1.00 82.88 112 TYR A CA 1
ATOM 927 C C . TYR A 1 112 ? -2.413 -9.212 -11.928 1.00 82.88 112 TYR A C 1
ATOM 929 O O . TYR A 1 112 ? -2.756 -8.489 -10.993 1.00 82.88 112 TYR A O 1
ATOM 937 N N . PHE A 1 113 ? -1.847 -8.706 -13.023 1.00 76.31 113 PHE A N 1
ATOM 938 C CA . PHE A 1 113 ? -1.574 -7.280 -13.196 1.00 76.31 113 PHE A CA 1
ATOM 939 C C . PHE A 1 113 ? -2.846 -6.419 -13.126 1.00 76.31 113 PHE A C 1
ATOM 941 O O . PHE A 1 113 ? -2.840 -5.330 -12.554 1.00 76.31 113 PHE A O 1
ATOM 948 N N . GLU A 1 114 ? -3.944 -6.910 -13.689 1.00 85.12 114 GLU A N 1
ATOM 949 C CA . GLU A 1 114 ? -5.242 -6.240 -13.721 1.00 85.12 114 GLU A CA 1
ATOM 950 C C . GLU A 1 114 ? -5.805 -6.002 -12.311 1.00 85.12 114 GLU A C 1
ATOM 952 O O . GLU A 1 114 ? -6.494 -5.005 -12.081 1.00 85.12 114 GLU A O 1
ATOM 957 N N . ASP A 1 115 ? -5.442 -6.847 -11.344 1.00 87.81 115 ASP A N 1
ATOM 958 C CA . ASP A 1 115 ? -5.863 -6.678 -9.955 1.00 87.81 115 ASP A CA 1
ATOM 959 C C . ASP A 1 115 ? -5.213 -5.437 -9.327 1.00 87.81 115 ASP A C 1
ATOM 961 O O . ASP A 1 115 ? -5.856 -4.745 -8.539 1.00 87.81 115 ASP A O 1
ATOM 965 N N . PHE A 1 116 ? -3.988 -5.066 -9.731 1.00 86.38 116 PHE A N 1
ATOM 966 C CA . PHE A 1 116 ? -3.365 -3.811 -9.291 1.00 86.38 116 PHE A CA 1
ATOM 967 C C . PHE A 1 116 ? -4.089 -2.578 -9.830 1.00 86.38 116 PHE A C 1
ATOM 969 O O . PHE A 1 116 ? -4.166 -1.568 -9.131 1.00 86.38 116 PHE A O 1
ATOM 976 N N . ILE A 1 117 ? -4.639 -2.648 -11.045 1.00 91.12 117 ILE A N 1
ATOM 977 C CA . ILE A 1 117 ? -5.452 -1.566 -11.613 1.00 91.12 117 ILE A CA 1
ATOM 978 C C . ILE A 1 117 ? -6.711 -1.368 -10.766 1.00 91.12 117 ILE A C 1
ATOM 980 O O . ILE A 1 117 ? -6.960 -0.256 -10.293 1.00 91.12 117 ILE A O 1
ATOM 984 N N . ALA A 1 118 ? -7.457 -2.448 -10.517 1.00 91.75 118 ALA A N 1
ATOM 985 C CA . ALA A 1 118 ? -8.660 -2.402 -9.689 1.00 91.75 118 ALA A CA 1
ATOM 986 C C . ALA A 1 118 ? -8.347 -1.916 -8.263 1.00 91.75 118 ALA A C 1
ATOM 988 O O . ALA A 1 118 ? -9.074 -1.093 -7.704 1.00 91.75 118 ALA A O 1
ATOM 989 N N . LEU A 1 119 ? -7.231 -2.377 -7.691 1.00 92.88 119 LEU A N 1
ATOM 990 C CA . LEU A 1 119 ? -6.777 -1.991 -6.361 1.00 92.88 119 LEU A CA 1
ATOM 991 C C . LEU A 1 119 ? -6.415 -0.497 -6.284 1.00 92.88 119 LEU A C 1
ATOM 993 O O . LEU A 1 119 ? -6.846 0.186 -5.355 1.00 92.88 119 LEU A O 1
ATOM 997 N N . LEU A 1 120 ? -5.669 0.030 -7.262 1.00 93.25 120 LEU A N 1
ATOM 998 C CA . LEU A 1 120 ? -5.291 1.448 -7.339 1.00 93.25 120 LEU A CA 1
ATOM 999 C C . LEU A 1 120 ? -6.503 2.366 -7.525 1.00 93.25 120 LEU A C 1
ATOM 1001 O O . LEU A 1 120 ? -6.565 3.430 -6.900 1.00 93.25 120 LEU A O 1
ATOM 1005 N N . GLU A 1 121 ? -7.458 1.967 -8.366 1.00 93.44 121 GLU A N 1
ATOM 1006 C CA . GLU A 1 121 ? -8.701 2.710 -8.587 1.00 93.44 121 GLU A CA 1
ATOM 1007 C C . GLU A 1 121 ? -9.553 2.737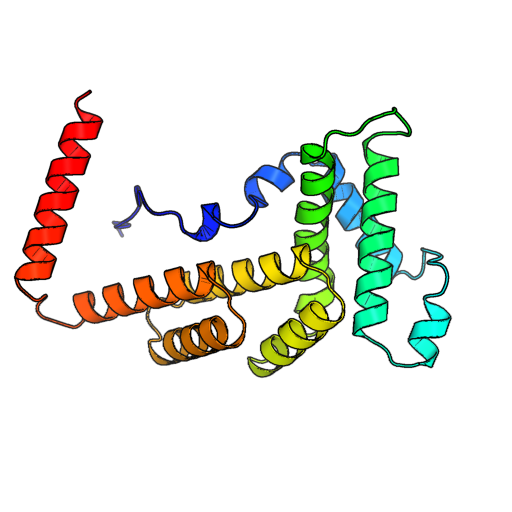 -7.320 1.00 93.44 121 GLU A C 1
ATOM 1009 O O . GLU A 1 121 ? -9.908 3.818 -6.842 1.00 93.44 121 GLU A O 1
ATOM 1014 N N . GLY A 1 122 ? -9.801 1.573 -6.722 1.00 93.69 122 GLY A N 1
ATOM 1015 C CA . GLY A 1 122 ? -10.629 1.462 -5.529 1.00 93.69 122 GLY A CA 1
ATOM 1016 C C . GLY A 1 122 ? -10.039 2.161 -4.305 1.00 93.69 122 GLY A C 1
ATOM 1017 O O . GLY A 1 122 ? -10.742 2.893 -3.612 1.00 93.69 122 GLY A O 1
ATOM 1018 N N . ILE A 1 123 ? -8.731 2.031 -4.060 1.00 94.12 123 ILE A N 1
ATOM 1019 C CA . ILE A 1 123 ? -8.057 2.746 -2.961 1.00 94.12 123 ILE A CA 1
ATOM 1020 C C . ILE A 1 123 ? -7.978 4.252 -3.219 1.00 94.12 123 ILE A C 1
ATOM 1022 O O . ILE A 1 123 ? -8.063 5.045 -2.275 1.00 94.12 123 ILE A O 1
ATOM 1026 N N . GLY A 1 124 ? -7.842 4.656 -4.485 1.00 92.19 124 GLY A N 1
ATOM 1027 C CA . GLY A 1 124 ? -7.935 6.053 -4.893 1.00 92.19 124 GLY A CA 1
ATOM 1028 C C . GLY A 1 124 ? -9.304 6.653 -4.564 1.00 92.19 124 GLY A C 1
ATOM 1029 O O . GLY A 1 124 ? -9.366 7.696 -3.916 1.00 92.19 124 GLY A O 1
ATOM 1030 N N . GLN A 1 125 ? -10.383 5.966 -4.947 1.00 92.94 125 GLN A N 1
ATOM 1031 C CA . GLN A 1 125 ? -11.769 6.382 -4.693 1.00 92.94 125 GLN A CA 1
ATOM 1032 C C . GLN A 1 125 ? -12.129 6.359 -3.203 1.00 92.94 125 GLN A C 1
ATOM 1034 O O . GLN A 1 125 ? -12.781 7.272 -2.705 1.00 92.94 125 GLN A O 1
ATOM 1039 N N . ALA A 1 126 ? -11.652 5.358 -2.463 1.00 93.56 126 ALA A N 1
ATOM 1040 C CA . ALA A 1 126 ? -11.843 5.268 -1.018 1.00 93.56 126 ALA A CA 1
ATOM 1041 C C . ALA A 1 126 ? -10.971 6.256 -0.221 1.00 93.56 126 ALA A C 1
ATOM 1043 O O . ALA A 1 126 ? -11.090 6.344 1.003 1.00 93.56 126 ALA A O 1
ATOM 1044 N N . HIS A 1 127 ? -10.096 7.015 -0.888 1.00 92.75 127 HIS A N 1
ATOM 1045 C CA . HIS A 1 127 ? -9.208 7.990 -0.265 1.00 92.75 127 HIS A CA 1
ATOM 1046 C C . HIS A 1 127 ? -8.389 7.391 0.891 1.00 92.75 127 HIS A C 1
ATOM 1048 O O . HIS A 1 127 ? -8.439 7.888 2.021 1.00 92.75 127 HIS A O 1
ATOM 1054 N N . ILE A 1 128 ? -7.597 6.347 0.606 1.00 92.56 128 ILE A N 1
ATOM 1055 C CA . ILE A 1 128 ? -6.663 5.739 1.576 1.00 92.56 128 ILE A CA 1
ATOM 1056 C C . ILE A 1 128 ? -5.195 5.945 1.133 1.00 92.56 128 ILE A C 1
ATOM 1058 O O . ILE A 1 128 ? -4.536 4.999 0.693 1.00 92.56 128 ILE A O 1
ATOM 1062 N N . PRO A 1 129 ? -4.634 7.174 1.229 1.00 92.00 129 PRO A N 1
ATOM 1063 C CA . PRO A 1 129 ? -3.298 7.484 0.711 1.00 92.00 129 PRO A CA 1
ATOM 1064 C C . PRO A 1 129 ? -2.155 6.601 1.236 1.00 92.00 129 PRO A C 1
ATOM 1066 O O . PRO A 1 129 ? -1.283 6.269 0.433 1.00 92.00 129 PRO A O 1
ATOM 1069 N N . PRO A 1 130 ? -2.118 6.192 2.525 1.00 92.50 130 PRO A N 1
ATOM 1070 C CA . PRO A 1 130 ? -1.062 5.305 3.014 1.00 92.50 130 PRO A CA 1
ATOM 1071 C C . PRO A 1 130 ? -0.997 3.973 2.255 1.00 92.50 130 PRO A C 1
ATOM 1073 O O . PRO A 1 130 ? 0.090 3.539 1.890 1.00 92.50 130 PRO A O 1
ATOM 1076 N N . LEU A 1 131 ? -2.148 3.369 1.937 1.00 94.00 131 LEU A N 1
ATOM 1077 C CA . LEU A 1 131 ? -2.195 2.125 1.163 1.00 94.00 131 LEU A CA 1
ATOM 1078 C C . LEU A 1 131 ? -1.775 2.342 -0.290 1.00 94.00 131 LEU A C 1
ATOM 1080 O O . LEU A 1 131 ? -1.059 1.515 -0.840 1.00 94.00 131 LEU A O 1
ATOM 1084 N N . ARG A 1 132 ? -2.147 3.474 -0.903 1.00 94.69 132 ARG A N 1
ATOM 1085 C CA . ARG A 1 132 ? -1.690 3.816 -2.261 1.00 94.69 132 ARG A CA 1
ATOM 1086 C C . ARG A 1 132 ? -0.162 3.861 -2.350 1.00 94.69 132 ARG A C 1
ATOM 1088 O O . ARG A 1 132 ? 0.406 3.310 -3.287 1.00 94.69 132 ARG A O 1
ATOM 1095 N N . LYS A 1 133 ? 0.492 4.487 -1.366 1.00 93.56 133 LYS A N 1
ATOM 1096 C CA . LYS A 1 133 ? 1.961 4.555 -1.291 1.00 93.56 133 LYS A CA 1
ATOM 1097 C C . LYS A 1 133 ? 2.592 3.181 -1.085 1.00 93.56 133 LYS A C 1
ATOM 1099 O O . LYS A 1 133 ? 3.688 2.939 -1.577 1.00 93.56 133 LYS A O 1
ATOM 1104 N N . GLU A 1 134 ? 1.913 2.288 -0.374 1.00 92.88 134 GLU A N 1
ATOM 1105 C CA . GLU A 1 134 ? 2.415 0.934 -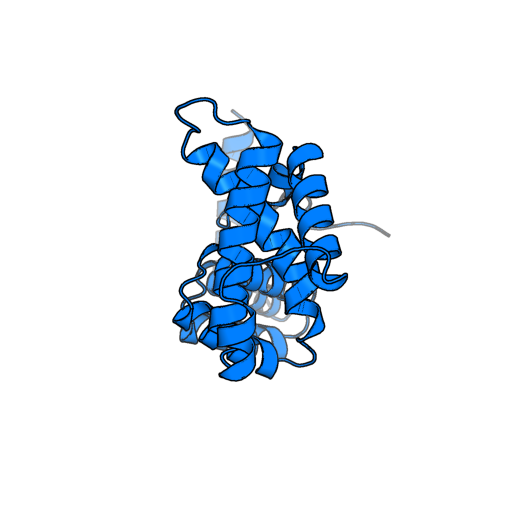0.159 1.00 92.88 134 GLU A CA 1
ATOM 1106 C C . GLU A 1 134 ? 2.286 0.052 -1.406 1.00 92.88 134 GLU A C 1
ATOM 1108 O O . GLU A 1 134 ? 3.217 -0.683 -1.725 1.00 92.88 134 GLU A O 1
ATOM 1113 N N . ILE A 1 135 ? 1.204 0.202 -2.178 1.00 93.62 135 ILE A N 1
ATOM 1114 C CA . ILE A 1 135 ? 1.094 -0.413 -3.511 1.00 93.62 135 ILE A CA 1
ATOM 1115 C C . ILE A 1 135 ? 2.240 0.072 -4.399 1.00 93.62 135 ILE A C 1
ATOM 1117 O O . ILE A 1 135 ? 2.927 -0.730 -5.023 1.00 93.62 135 ILE A O 1
ATOM 1121 N N . GLU A 1 136 ? 2.479 1.385 -4.433 1.00 95.00 136 GLU A N 1
ATOM 1122 C CA . GLU A 1 136 ? 3.578 1.960 -5.207 1.00 95.00 136 GLU A CA 1
ATOM 1123 C C . GLU A 1 136 ? 4.936 1.397 -4.772 1.00 95.00 136 GLU A C 1
ATOM 1125 O O . GLU A 1 136 ? 5.727 0.989 -5.623 1.00 95.00 136 GLU A O 1
ATOM 1130 N N . ARG A 1 137 ? 5.189 1.300 -3.458 1.00 93.00 137 ARG A N 1
ATOM 1131 C CA . ARG A 1 137 ? 6.401 0.676 -2.910 1.00 93.00 137 ARG A CA 1
ATOM 1132 C C . ARG A 1 137 ? 6.559 -0.760 -3.387 1.00 93.00 137 ARG A C 1
ATOM 1134 O O . ARG A 1 137 ? 7.658 -1.138 -3.792 1.00 93.00 137 ARG A O 1
ATOM 1141 N N . PHE A 1 138 ? 5.494 -1.553 -3.307 1.00 92.06 138 PHE A N 1
ATOM 1142 C CA . PHE A 1 138 ? 5.508 -2.947 -3.728 1.00 92.06 138 PHE A CA 1
ATOM 1143 C C . PHE A 1 138 ? 5.893 -3.062 -5.204 1.00 92.06 138 PHE A C 1
ATOM 1145 O O . PHE A 1 138 ? 6.868 -3.731 -5.529 1.00 92.06 138 PHE A O 1
ATOM 1152 N N . ILE A 1 139 ? 5.213 -2.324 -6.086 1.00 92.12 139 ILE A N 1
ATOM 1153 C CA . ILE A 1 139 ? 5.493 -2.379 -7.525 1.00 92.12 139 ILE A CA 1
ATOM 1154 C C . ILE A 1 139 ? 6.918 -1.888 -7.825 1.00 92.12 139 ILE A C 1
ATOM 1156 O O . ILE A 1 139 ? 7.604 -2.473 -8.659 1.00 92.12 139 ILE A O 1
ATOM 1160 N N . CYS A 1 140 ? 7.408 -0.856 -7.127 1.00 92.69 140 CYS A N 1
ATOM 1161 C CA . CYS A 1 140 ? 8.797 -0.417 -7.274 1.00 92.69 140 CYS A CA 1
ATOM 1162 C C . CYS A 1 140 ? 9.786 -1.544 -6.948 1.00 92.69 140 CYS A C 1
ATOM 1164 O O . CYS A 1 140 ? 10.741 -1.743 -7.696 1.00 92.69 140 CYS A O 1
ATOM 1166 N N . ARG A 1 141 ? 9.558 -2.294 -5.859 1.00 90.38 141 ARG A N 1
ATOM 1167 C CA . ARG A 1 141 ? 10.406 -3.437 -5.484 1.00 90.38 141 ARG A CA 1
ATOM 1168 C C . ARG A 1 141 ? 10.391 -4.526 -6.556 1.00 90.38 141 ARG A C 1
ATOM 1170 O O . ARG A 1 141 ? 11.465 -5.014 -6.895 1.00 90.38 141 ARG A O 1
ATOM 1177 N N . GLU A 1 142 ? 9.228 -4.829 -7.130 1.00 89.69 142 GLU A N 1
ATOM 1178 C CA . GLU A 1 142 ? 9.105 -5.804 -8.224 1.00 89.69 142 GLU A CA 1
ATOM 1179 C C . GLU A 1 142 ? 9.835 -5.343 -9.493 1.00 89.69 142 GLU A C 1
ATOM 1181 O O . GLU A 1 142 ? 10.560 -6.104 -10.119 1.00 89.69 142 GLU A O 1
ATOM 1186 N N . VAL A 1 143 ? 9.736 -4.063 -9.862 1.00 90.44 143 VAL A N 1
ATOM 1187 C CA . VAL A 1 143 ? 10.481 -3.525 -11.016 1.00 90.44 143 VAL A CA 1
ATOM 1188 C C . VAL A 1 143 ? 11.991 -3.571 -10.789 1.00 90.44 143 VAL A C 1
ATOM 1190 O O . VAL A 1 143 ? 12.752 -3.865 -11.712 1.00 90.44 143 VAL A O 1
ATOM 1193 N N . MET A 1 144 ? 12.438 -3.272 -9.569 1.00 87.25 144 MET A N 1
ATOM 1194 C CA . MET A 1 144 ? 13.856 -3.325 -9.214 1.00 87.25 144 MET A CA 1
ATOM 1195 C C . MET A 1 144 ? 14.388 -4.766 -9.179 1.00 87.25 144 MET A C 1
ATOM 1197 O O . MET A 1 144 ? 15.552 -4.983 -9.523 1.00 87.25 144 MET A O 1
ATOM 1201 N N . SER A 1 145 ? 13.566 -5.748 -8.789 1.00 84.81 145 SER A N 1
ATOM 1202 C CA . SER A 1 145 ? 13.944 -7.167 -8.773 1.00 84.81 145 SER A CA 1
ATOM 1203 C C . SER A 1 145 ? 13.929 -7.780 -10.179 1.00 84.81 145 SER A C 1
ATOM 1205 O O . SER A 1 145 ? 14.888 -8.453 -10.564 1.00 84.81 145 SER A O 1
ATOM 1207 N N . GLU A 1 146 ? 12.920 -7.465 -10.994 1.00 76.38 146 GLU A N 1
ATOM 1208 C CA . GLU A 1 146 ? 12.755 -7.932 -12.376 1.00 76.38 146 GLU A CA 1
ATOM 1209 C C . GLU A 1 146 ? 13.437 -7.021 -13.412 1.00 76.38 146 GLU A C 1
ATOM 1211 O O . GLU A 1 146 ? 12.959 -6.826 -14.530 1.00 76.38 146 GLU A O 1
ATOM 1216 N N . SER A 1 147 ? 14.617 -6.490 -13.079 1.00 66.50 147 SER A N 1
ATOM 1217 C CA . SER A 1 147 ? 15.354 -5.511 -13.899 1.00 66.50 147 SER A CA 1
ATOM 1218 C C . SER A 1 147 ? 15.767 -5.982 -15.304 1.00 66.50 147 SER A C 1
ATOM 1220 O O . SER A 1 147 ? 16.349 -5.206 -16.061 1.00 66.50 147 SER A O 1
ATOM 1222 N N . THR A 1 148 ? 15.464 -7.223 -15.693 1.00 64.75 148 THR A N 1
ATOM 1223 C CA . THR A 1 148 ? 15.766 -7.779 -17.022 1.00 64.75 148 THR A CA 1
ATOM 1224 C C . THR A 1 148 ? 14.555 -7.857 -17.958 1.00 64.75 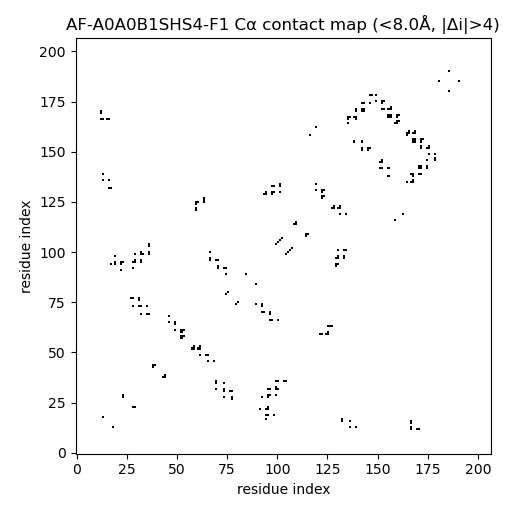148 THR A C 1
ATOM 1226 O O . THR A 1 148 ? 14.754 -7.913 -19.173 1.00 64.75 148 THR A O 1
ATOM 1229 N N . ASP A 1 149 ? 13.315 -7.797 -17.452 1.00 81.00 149 ASP A N 1
ATOM 1230 C CA . ASP A 1 149 ? 12.112 -7.819 -18.295 1.00 81.00 149 ASP A CA 1
ATOM 1231 C C . ASP A 1 149 ? 11.680 -6.398 -18.693 1.00 81.00 149 ASP A C 1
ATOM 1233 O O . ASP A 1 149 ? 10.922 -5.705 -18.010 1.00 81.00 149 ASP A O 1
ATOM 1237 N N . SER A 1 150 ? 12.133 -5.970 -19.872 1.00 82.81 150 SER A N 1
ATOM 1238 C CA . SER A 1 150 ? 11.775 -4.668 -20.443 1.00 82.81 150 SER A CA 1
ATOM 1239 C C . SER A 1 150 ? 10.271 -4.506 -20.708 1.00 82.81 150 SER A C 1
ATOM 1241 O O . SER A 1 150 ? 9.758 -3.385 -20.674 1.00 82.81 150 SER A O 1
ATOM 1243 N N . ALA A 1 151 ? 9.540 -5.588 -20.999 1.00 87.88 151 ALA A N 1
ATOM 1244 C CA . ALA A 1 151 ? 8.105 -5.514 -21.266 1.00 87.88 151 ALA A CA 1
ATOM 1245 C C . ALA A 1 151 ? 7.324 -5.262 -19.972 1.00 87.88 151 ALA A C 1
ATOM 1247 O O . ALA A 1 151 ? 6.444 -4.395 -19.952 1.00 87.88 151 ALA A O 1
ATOM 1248 N N . PHE A 1 152 ? 7.686 -5.958 -18.894 1.00 88.44 152 PHE A N 1
ATOM 1249 C CA . PHE A 1 152 ? 7.147 -5.712 -17.560 1.00 88.44 152 PHE A CA 1
ATOM 1250 C C . PHE A 1 152 ? 7.423 -4.273 -17.100 1.00 88.44 152 PHE A C 1
ATOM 1252 O O . PHE A 1 152 ? 6.480 -3.541 -16.784 1.00 88.44 152 PHE A O 1
ATOM 1259 N N . THR A 1 153 ? 8.677 -3.805 -17.177 1.00 90.56 153 THR A N 1
ATOM 1260 C CA . THR A 1 153 ? 9.032 -2.437 -16.757 1.00 90.56 153 THR A CA 1
ATOM 1261 C C . THR A 1 153 ? 8.263 -1.363 -17.542 1.00 90.56 153 THR A C 1
ATOM 1263 O O . THR A 1 153 ? 7.792 -0.387 -16.959 1.00 90.56 153 THR A O 1
ATOM 1266 N N . LYS A 1 154 ? 8.058 -1.546 -18.857 1.00 91.38 154 LYS A N 1
ATOM 1267 C CA . LYS A 1 154 ? 7.248 -0.623 -19.680 1.00 91.38 154 LYS A CA 1
ATOM 1268 C C . LYS A 1 154 ? 5.783 -0.588 -19.251 1.00 91.38 154 LYS A C 1
ATOM 1270 O O . LYS A 1 154 ? 5.198 0.492 -19.209 1.00 91.38 154 LYS A O 1
ATOM 1275 N N . LYS A 1 155 ? 5.186 -1.739 -18.918 1.00 91.25 155 LYS A N 1
ATOM 1276 C CA . LYS A 1 155 ? 3.815 -1.787 -18.382 1.00 91.25 155 LYS A CA 1
ATOM 1277 C C . LYS A 1 155 ? 3.717 -1.032 -17.057 1.00 91.25 155 LYS A C 1
ATOM 1279 O O . LYS A 1 155 ? 2.784 -0.250 -16.890 1.00 91.25 155 LYS A O 1
ATOM 1284 N N . MET A 1 156 ? 4.696 -1.196 -16.165 1.00 92.56 156 MET A N 1
ATOM 1285 C CA . MET A 1 156 ? 4.736 -0.451 -14.901 1.00 92.56 156 MET A CA 1
ATOM 1286 C C . MET A 1 156 ? 4.912 1.053 -15.113 1.00 92.56 156 MET A C 1
ATOM 1288 O O . MET A 1 156 ? 4.273 1.834 -14.417 1.00 92.56 156 MET A O 1
ATOM 1292 N N . LEU A 1 157 ? 5.696 1.481 -16.108 1.00 93.38 157 LEU A N 1
ATOM 1293 C CA . LEU A 1 157 ? 5.822 2.899 -16.457 1.00 93.38 157 LEU A CA 1
ATOM 1294 C C . LEU A 1 157 ? 4.491 3.496 -16.948 1.00 93.38 157 LEU A C 1
ATOM 1296 O O . LEU A 1 157 ? 4.122 4.595 -16.541 1.00 93.38 157 LEU A O 1
ATOM 1300 N N . LEU A 1 158 ? 3.746 2.769 -17.787 1.00 92.75 158 LEU A N 1
ATOM 1301 C CA . LEU A 1 158 ? 2.415 3.199 -18.235 1.00 92.75 158 LEU A CA 1
ATOM 1302 C C . LEU A 1 158 ? 1.417 3.273 -17.074 1.00 92.75 158 LEU A C 1
ATOM 1304 O O . LEU A 1 158 ? 0.626 4.214 -17.000 1.00 92.75 158 LEU A O 1
ATOM 1308 N N . LEU A 1 159 ? 1.467 2.299 -16.161 1.00 92.88 159 LEU A N 1
ATOM 1309 C CA . LEU A 1 159 ? 0.667 2.307 -14.939 1.00 92.88 159 LEU A CA 1
ATOM 1310 C C . LEU A 1 159 ? 1.005 3.533 -14.080 1.00 92.88 159 LEU A C 1
ATOM 1312 O O . LEU A 1 159 ? 0.106 4.239 -13.627 1.00 92.88 159 LEU A O 1
ATOM 1316 N N . ALA A 1 160 ? 2.296 3.814 -13.908 1.00 94.88 160 ALA A N 1
ATOM 1317 C CA . ALA A 1 160 ? 2.773 4.946 -13.135 1.00 94.88 160 ALA A CA 1
ATOM 1318 C C . ALA A 1 160 ? 2.303 6.284 -13.708 1.00 94.88 160 ALA A C 1
ATOM 1320 O O . ALA A 1 160 ? 1.878 7.150 -12.949 1.00 94.88 160 ALA A O 1
ATOM 1321 N N . GLU A 1 161 ? 2.310 6.435 -15.034 1.00 94.19 161 GLU A N 1
ATOM 1322 C CA . GLU A 1 161 ? 1.787 7.633 -15.694 1.00 94.19 161 GLU A CA 1
ATOM 1323 C C . GLU A 1 161 ? 0.280 7.787 -15.462 1.00 94.19 161 GLU A C 1
ATOM 1325 O O . GLU A 1 161 ? -0.183 8.836 -15.014 1.00 94.19 161 GLU A O 1
ATOM 1330 N N . ARG A 1 162 ? -0.491 6.719 -15.717 1.00 94.25 162 ARG A N 1
ATOM 1331 C CA . ARG A 1 162 ? -1.957 6.730 -15.605 1.00 94.25 162 ARG A CA 1
ATOM 1332 C C . ARG A 1 162 ? -2.431 7.051 -14.190 1.00 94.25 162 ARG A C 1
ATOM 1334 O O . ARG A 1 162 ? -3.435 7.740 -14.029 1.00 94.25 162 ARG A O 1
ATOM 1341 N N . TYR A 1 163 ? -1.733 6.535 -13.183 1.00 94.00 163 TYR A N 1
ATOM 1342 C CA . TYR A 1 163 ? -2.099 6.692 -11.779 1.00 94.00 163 TYR A CA 1
ATOM 1343 C C . TYR A 1 163 ? -1.181 7.658 -11.027 1.00 94.00 163 TYR A C 1
ATOM 1345 O O . TYR A 1 163 ? -1.214 7.660 -9.803 1.00 94.00 163 TYR A O 1
ATOM 1353 N N . SER A 1 164 ? -0.382 8.485 -11.702 1.00 94.06 164 SER A N 1
ATOM 1354 C CA . SER A 1 164 ? 0.499 9.473 -11.052 1.00 94.06 164 SER A CA 1
ATOM 1355 C C . SER A 1 164 ? 1.301 8.879 -9.878 1.00 94.06 164 SER A C 1
ATOM 1357 O O . SER A 1 164 ? 1.251 9.380 -8.754 1.00 94.06 164 SER A O 1
ATOM 1359 N N . LEU A 1 165 ? 1.950 7.738 -10.122 1.00 95.00 165 LEU A N 1
ATOM 1360 C CA . LEU A 1 165 ? 2.839 7.067 -9.170 1.00 95.00 165 LEU A CA 1
ATOM 1361 C C . LEU A 1 165 ? 4.268 7.546 -9.446 1.00 95.00 165 LEU A C 1
ATOM 1363 O O . LEU A 1 165 ? 5.003 6.942 -10.229 1.00 95.00 165 LEU A O 1
ATOM 1367 N N . ASP A 1 166 ? 4.622 8.700 -8.885 1.00 94.69 166 ASP A N 1
ATOM 1368 C CA . ASP A 1 166 ? 5.846 9.43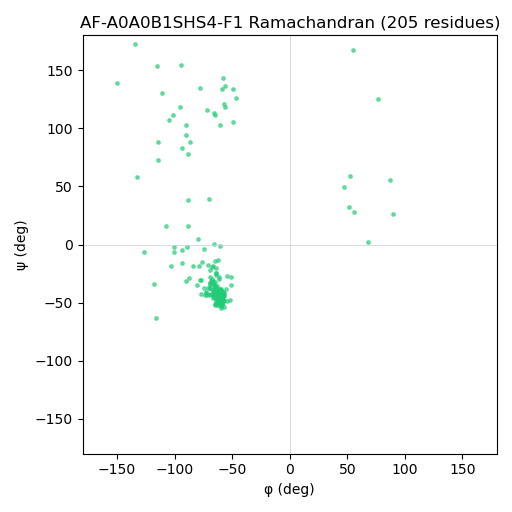1 -9.230 1.00 94.69 166 ASP A CA 1
ATOM 1369 C C . ASP A 1 166 ? 7.128 8.639 -8.941 1.00 94.69 166 ASP A C 1
ATOM 1371 O O . ASP A 1 166 ? 8.077 8.673 -9.731 1.00 94.69 166 ASP A O 1
ATOM 1375 N N . VAL A 1 167 ? 7.160 7.895 -7.834 1.00 94.94 167 VAL A N 1
ATOM 1376 C CA . VAL A 1 167 ? 8.320 7.082 -7.458 1.00 94.94 167 VAL A CA 1
ATOM 1377 C C . VAL A 1 167 ? 8.420 5.876 -8.377 1.00 94.94 167 VAL A C 1
ATOM 1379 O O . VAL A 1 167 ? 9.508 5.579 -8.870 1.00 94.94 167 VAL A O 1
ATOM 1382 N N . LEU A 1 168 ? 7.297 5.237 -8.709 1.00 95.44 168 LEU A N 1
ATOM 1383 C CA . LEU A 1 168 ? 7.306 4.146 -9.684 1.00 95.44 168 LEU A CA 1
ATOM 1384 C C . LEU A 1 168 ? 7.745 4.623 -11.070 1.00 95.44 168 LEU A C 1
ATOM 1386 O O . LEU A 1 168 ? 8.542 3.950 -11.723 1.00 95.44 168 LEU A O 1
ATOM 1390 N N . LYS A 1 169 ? 7.281 5.796 -11.510 1.00 95.50 169 LYS A N 1
ATOM 1391 C CA . LYS A 1 169 ? 7.700 6.402 -12.779 1.00 95.50 169 LYS A CA 1
ATOM 1392 C C . LYS A 1 169 ? 9.209 6.619 -12.800 1.00 95.50 169 LYS A C 1
ATOM 1394 O O . LYS A 1 169 ? 9.864 6.289 -13.791 1.00 95.50 169 LYS A O 1
ATOM 1399 N N . MET A 1 170 ? 9.761 7.127 -11.702 1.00 93.69 170 MET A N 1
ATOM 1400 C CA . MET A 1 170 ? 11.195 7.336 -11.524 1.00 93.69 170 MET A CA 1
ATOM 1401 C C . MET A 1 170 ? 11.976 6.011 -11.573 1.00 93.69 170 MET A C 1
ATOM 1403 O O . MET A 1 170 ? 12.928 5.897 -12.344 1.00 93.69 170 MET A O 1
ATOM 1407 N N . VAL A 1 171 ? 11.539 4.995 -10.819 1.00 92.75 171 VAL A N 1
ATOM 1408 C CA . VAL A 1 171 ? 12.158 3.658 -10.768 1.00 92.75 171 VAL A CA 1
ATOM 1409 C C . VAL A 1 171 ? 12.123 2.973 -12.132 1.00 92.75 171 VAL A C 1
ATOM 1411 O O . VAL A 1 171 ? 13.162 2.551 -12.635 1.00 92.75 171 VAL A O 1
ATOM 1414 N N . ALA A 1 172 ? 10.951 2.900 -12.763 1.00 92.62 172 ALA A N 1
ATOM 1415 C CA . ALA A 1 172 ? 10.783 2.242 -14.054 1.00 92.62 172 ALA A CA 1
ATOM 1416 C C . ALA A 1 172 ? 11.593 2.936 -15.157 1.00 92.62 172 ALA A C 1
ATOM 1418 O O . ALA A 1 172 ? 12.209 2.265 -15.984 1.00 92.62 172 ALA A O 1
ATOM 1419 N N . SER A 1 173 ? 11.655 4.272 -15.142 1.00 90.31 173 SER A N 1
ATOM 1420 C CA . SER A 1 173 ? 12.499 5.028 -16.074 1.00 90.31 173 SER A CA 1
ATOM 1421 C C . SER A 1 173 ? 13.983 4.717 -15.873 1.00 90.31 173 SER A C 1
ATOM 1423 O O . SER A 1 173 ? 14.685 4.465 -16.850 1.00 90.31 173 SER A O 1
ATOM 1425 N N . GLY A 1 174 ? 14.453 4.687 -14.620 1.00 88.81 174 GLY A N 1
ATOM 1426 C CA . GLY A 1 174 ? 15.838 4.344 -14.289 1.00 88.81 174 GLY A CA 1
ATOM 1427 C C . GLY A 1 174 ? 16.222 2.943 -14.768 1.00 88.81 174 GLY A C 1
ATOM 1428 O O . GLY A 1 174 ? 17.204 2.791 -15.491 1.00 88.81 174 GLY A O 1
ATOM 1429 N N . VAL A 1 175 ? 15.393 1.939 -14.466 1.00 88.38 175 VAL A N 1
ATOM 1430 C CA . VAL A 1 175 ? 15.625 0.548 -14.894 1.00 88.38 175 VAL A CA 1
ATOM 1431 C C . VAL A 1 175 ? 15.659 0.423 -16.421 1.00 88.38 175 VAL A C 1
ATOM 1433 O O . VAL A 1 175 ? 16.524 -0.266 -16.958 1.00 88.38 175 VAL A O 1
ATOM 1436 N N . LEU A 1 176 ? 14.777 1.117 -17.150 1.00 87.94 176 LEU A N 1
ATOM 1437 C CA . LEU A 1 176 ? 14.801 1.107 -18.619 1.00 87.94 176 LEU A CA 1
ATOM 1438 C C . LEU A 1 176 ? 16.076 1.737 -19.190 1.00 87.94 176 LEU A C 1
ATOM 1440 O O . LEU A 1 176 ? 16.623 1.219 -20.164 1.00 87.94 176 LEU A O 1
ATOM 1444 N N . VAL A 1 177 ? 16.561 2.834 -18.602 1.00 86.00 177 VAL A N 1
ATOM 1445 C CA . VAL A 1 177 ? 17.829 3.457 -19.013 1.00 86.00 177 VAL A CA 1
ATOM 1446 C C . VAL A 1 177 ? 18.996 2.499 -18.781 1.00 86.00 177 VAL A C 1
ATOM 1448 O O . VAL A 1 177 ? 19.803 2.299 -19.691 1.00 86.00 177 VAL A O 1
ATOM 1451 N N . ASP A 1 178 ? 19.052 1.849 -17.618 1.00 82.56 178 ASP A N 1
ATOM 1452 C CA . ASP A 1 178 ? 20.090 0.865 -17.299 1.00 82.56 178 ASP A CA 1
ATOM 1453 C C . ASP A 1 178 ? 20.061 -0.328 -18.262 1.00 82.56 178 ASP A C 1
ATOM 1455 O O . ASP A 1 178 ? 21.107 -0.749 -18.763 1.00 82.56 178 ASP A O 1
ATOM 1459 N N . GLN A 1 179 ? 18.869 -0.832 -18.600 1.00 81.81 179 GLN A N 1
ATOM 1460 C CA . GLN A 1 179 ? 18.701 -1.873 -19.616 1.00 81.81 179 GLN A CA 1
ATOM 1461 C C . GLN A 1 179 ? 19.230 -1.415 -20.982 1.00 81.81 179 GLN A C 1
ATOM 1463 O O . GLN A 1 179 ? 19.963 -2.163 -21.628 1.00 81.81 179 GLN A O 1
ATOM 1468 N N . ILE A 1 180 ? 18.901 -0.200 -21.432 1.00 81.56 180 ILE A N 1
ATOM 1469 C CA . ILE A 1 180 ? 19.390 0.335 -22.712 1.00 81.56 180 ILE A CA 1
ATOM 1470 C C . ILE A 1 180 ? 20.917 0.420 -22.702 1.00 81.56 180 ILE A C 1
ATOM 1472 O O . ILE A 1 180 ? 21.549 -0.049 -23.645 1.00 81.56 180 ILE A O 1
ATOM 1476 N N . ILE A 1 181 ? 21.518 0.962 -21.641 1.00 76.94 181 ILE A N 1
ATOM 1477 C CA . ILE A 1 181 ? 22.978 1.076 -21.504 1.00 76.94 181 ILE A CA 1
ATOM 1478 C C . ILE A 1 181 ? 23.643 -0.304 -21.509 1.00 76.94 181 ILE A C 1
ATOM 1480 O O . ILE A 1 181 ? 24.673 -0.475 -22.154 1.00 76.94 181 ILE A O 1
ATOM 1484 N N . ALA A 1 182 ? 23.064 -1.292 -20.824 1.00 72.31 182 ALA A N 1
ATOM 1485 C CA . ALA A 1 182 ? 23.613 -2.644 -20.762 1.00 72.31 182 ALA A CA 1
ATOM 1486 C C . ALA A 1 182 ? 23.580 -3.377 -22.116 1.00 72.31 182 ALA A C 1
ATOM 1488 O O . ALA A 1 182 ? 24.456 -4.198 -22.383 1.00 72.31 182 ALA A O 1
ATOM 1489 N N . HIS A 1 183 ? 22.591 -3.082 -22.967 1.00 66.56 183 HIS A N 1
ATOM 1490 C CA . HIS A 1 183 ? 22.397 -3.737 -24.269 1.00 66.56 183 HIS A CA 1
ATOM 1491 C C . HIS A 1 183 ? 22.909 -2.913 -25.465 1.00 66.56 183 HIS A C 1
ATOM 1493 O O . HIS A 1 183 ? 22.848 -3.380 -26.602 1.00 66.56 183 HIS A O 1
ATOM 1499 N N . SER A 1 184 ? 23.430 -1.706 -25.230 1.00 57.34 184 SER A N 1
ATOM 1500 C CA . SER A 1 184 ? 23.969 -0.807 -26.259 1.00 57.34 184 SER A CA 1
ATOM 1501 C C . SER A 1 184 ? 25.470 -0.602 -26.055 1.00 57.34 184 SER A C 1
ATOM 1503 O O . SER A 1 184 ? 25.951 -0.630 -24.928 1.00 57.34 184 SER A O 1
ATOM 1505 N N . ASN A 1 185 ? 26.226 -0.294 -27.117 1.00 58.25 185 ASN A N 1
ATOM 1506 C CA . ASN A 1 185 ? 27.458 0.477 -26.921 1.00 58.25 185 ASN A CA 1
ATOM 1507 C C . ASN A 1 185 ? 27.012 1.856 -26.415 1.00 58.25 185 ASN A C 1
ATOM 1509 O O . ASN A 1 185 ? 26.333 2.556 -27.173 1.00 58.25 185 ASN A O 1
ATOM 1513 N N . PRO A 1 186 ? 27.287 2.228 -25.152 1.00 56.47 186 PRO A N 1
ATOM 1514 C CA . PRO A 1 186 ? 26.690 3.419 -24.573 1.00 56.47 186 PRO A CA 1
ATOM 1515 C C . PRO A 1 186 ? 27.072 4.648 -25.411 1.00 56.47 186 PRO A C 1
ATOM 1517 O O . PRO A 1 186 ? 28.245 4.789 -25.773 1.00 56.47 186 PRO A O 1
ATOM 1520 N N . PRO A 1 187 ? 26.112 5.536 -25.735 1.00 57.91 187 PRO A N 1
ATOM 1521 C CA . PRO A 1 187 ? 26.408 6.819 -26.362 1.00 57.91 187 PRO A CA 1
ATOM 1522 C C . PRO A 1 187 ? 27.528 7.524 -25.589 1.00 57.91 187 PRO A C 1
ATOM 1524 O O . PRO A 1 187 ? 27.485 7.570 -24.359 1.00 57.91 187 PRO A O 1
ATOM 1527 N N . GLY A 1 188 ? 28.531 8.073 -26.283 1.00 56.22 188 GLY A N 1
ATOM 1528 C CA . GLY A 1 188 ? 29.705 8.683 -25.636 1.00 56.22 188 GLY A CA 1
ATOM 1529 C C . GLY A 1 188 ? 29.357 9.768 -24.604 1.00 56.22 188 GLY A C 1
ATOM 1530 O O . GLY A 1 188 ? 30.073 9.940 -23.621 1.00 56.22 188 GLY A O 1
ATOM 1531 N N . GLU A 1 189 ? 28.212 10.435 -24.767 1.00 55.88 189 GLU A N 1
ATOM 1532 C CA . GLU A 1 189 ? 27.665 11.409 -23.815 1.00 55.88 189 GLU A CA 1
ATOM 1533 C C . GLU A 1 189 ? 27.286 10.784 -22.461 1.00 55.88 189 GLU A C 1
ATOM 1535 O O . GLU A 1 189 ? 27.600 11.354 -21.420 1.00 55.88 189 GLU A O 1
ATOM 1540 N N . LEU A 1 190 ? 26.701 9.580 -22.441 1.00 58.47 190 LEU A N 1
ATOM 1541 C CA . LEU A 1 190 ? 26.367 8.865 -21.200 1.00 58.47 190 LEU A CA 1
ATOM 1542 C C . LEU A 1 190 ? 27.623 8.378 -20.464 1.00 58.47 190 LEU A C 1
ATOM 1544 O O . LEU A 1 190 ? 27.674 8.395 -19.233 1.00 58.47 190 LEU A O 1
ATOM 1548 N N . VAL A 1 191 ? 28.661 7.991 -21.212 1.00 60.66 191 VAL A N 1
ATOM 1549 C CA . VAL A 1 191 ? 29.971 7.632 -20.647 1.00 60.66 191 VAL A CA 1
ATOM 1550 C C . VAL A 1 191 ? 30.612 8.855 -19.986 1.00 60.66 191 VAL A C 1
ATOM 1552 O O . VAL A 1 191 ? 31.056 8.763 -18.840 1.00 60.66 191 VAL A O 1
ATOM 1555 N N . ASN A 1 192 ? 30.582 10.013 -20.652 1.00 59.50 192 ASN A N 1
ATOM 1556 C CA . ASN A 1 192 ? 31.091 11.271 -20.102 1.00 59.50 192 ASN A CA 1
ATOM 1557 C C . ASN A 1 192 ? 30.336 11.709 -18.841 1.00 59.50 192 ASN A C 1
ATOM 1559 O O . ASN A 1 192 ? 30.978 12.010 -17.837 1.00 59.50 192 ASN A O 1
ATOM 1563 N N . ILE A 1 193 ? 29.000 11.651 -18.837 1.00 65.75 193 ILE A N 1
ATOM 1564 C CA . ILE A 1 193 ? 28.187 11.985 -17.655 1.00 65.75 193 ILE A CA 1
ATOM 1565 C C . ILE A 1 193 ? 28.507 11.039 -16.486 1.00 65.75 193 ILE A C 1
ATOM 1567 O O . ILE A 1 193 ? 28.666 11.484 -15.351 1.00 65.75 193 ILE A O 1
ATOM 1571 N N . SER A 1 194 ? 28.673 9.734 -16.739 1.00 63.47 194 SER A N 1
ATOM 1572 C CA . SER A 1 194 ? 29.064 8.780 -15.691 1.00 63.47 194 SER A CA 1
ATOM 1573 C C . SER A 1 194 ? 30.452 9.088 -15.113 1.00 63.47 194 SER A C 1
ATOM 1575 O O . SER A 1 194 ? 30.660 8.962 -13.903 1.00 63.47 194 SER A O 1
ATOM 1577 N N . HIS A 1 195 ? 31.403 9.513 -15.952 1.00 65.88 195 HIS A N 1
ATOM 1578 C CA . HIS A 1 195 ? 32.728 9.946 -15.503 1.00 65.88 195 HIS A CA 1
ATOM 1579 C C . HIS A 1 195 ? 32.673 11.236 -14.679 1.00 65.88 195 HIS A C 1
ATOM 1581 O O . HIS A 1 195 ? 33.322 11.306 -13.634 1.00 65.88 195 HIS A O 1
ATOM 1587 N N . GLU A 1 196 ? 31.878 12.222 -15.094 1.00 68.62 196 GLU A N 1
ATOM 1588 C CA . GLU A 1 196 ? 31.685 13.467 -14.346 1.00 68.62 196 GLU A CA 1
ATOM 1589 C C . GLU A 1 196 ? 31.015 13.227 -12.990 1.00 68.62 196 GLU A C 1
ATOM 1591 O O . GLU A 1 196 ? 31.496 13.734 -11.976 1.00 68.62 196 GLU A O 1
ATOM 1596 N N . LEU A 1 197 ? 29.971 12.393 -12.937 1.00 71.06 197 LEU A N 1
ATOM 1597 C CA . LEU A 1 197 ? 29.300 12.017 -11.689 1.00 71.06 197 LEU A CA 1
ATOM 1598 C C . LEU A 1 197 ? 30.234 11.268 -10.734 1.00 71.06 197 LEU A C 1
ATOM 1600 O O . LEU A 1 197 ? 30.233 11.543 -9.536 1.00 71.06 197 LEU A O 1
ATOM 1604 N N . LYS A 1 198 ? 31.076 10.360 -11.246 1.00 68.81 198 LYS A N 1
ATOM 1605 C CA . LYS A 1 198 ? 32.093 9.675 -10.431 1.00 68.81 198 LYS A CA 1
ATOM 1606 C C . LYS A 1 198 ? 33.141 10.641 -9.885 1.00 68.81 198 LYS A C 1
ATOM 1608 O O . LYS A 1 198 ? 33.514 10.501 -8.725 1.00 68.81 198 LYS A O 1
ATOM 1613 N N . ARG A 1 199 ? 33.582 11.616 -10.690 1.00 73.75 199 ARG A N 1
ATOM 1614 C CA . ARG A 1 199 ? 34.531 12.653 -10.258 1.00 73.75 199 ARG A CA 1
ATOM 1615 C C . ARG A 1 199 ? 33.929 13.525 -9.153 1.00 73.75 199 ARG A C 1
ATOM 1617 O O . ARG A 1 199 ? 34.554 13.708 -8.114 1.00 73.75 199 ARG A O 1
ATOM 1624 N N . MET A 1 200 ? 32.688 13.976 -9.333 1.00 72.44 200 MET A N 1
ATOM 1625 C CA . MET A 1 200 ? 31.964 14.739 -8.311 1.00 72.44 200 MET A CA 1
ATOM 1626 C C . MET A 1 200 ? 31.765 13.929 -7.021 1.00 72.44 200 MET A C 1
ATOM 1628 O O . MET A 1 200 ? 31.967 14.453 -5.931 1.00 72.44 200 MET A O 1
ATOM 1632 N N . ALA A 1 201 ? 31.433 12.637 -7.118 1.00 67.38 201 ALA A N 1
ATOM 1633 C CA . ALA A 1 201 ? 31.278 11.774 -5.946 1.00 67.38 201 ALA A CA 1
ATOM 1634 C C . ALA A 1 201 ? 32.597 11.565 -5.175 1.00 67.38 201 ALA A C 1
ATOM 1636 O O . ALA A 1 201 ? 32.577 11.542 -3.946 1.00 67.38 201 ALA A O 1
ATOM 1637 N N . SER A 1 202 ? 33.742 11.446 -5.863 1.00 69.94 202 SER A N 1
ATOM 1638 C CA . SER A 1 202 ? 35.052 11.385 -5.194 1.00 69.94 202 SER A CA 1
ATOM 1639 C C . SER A 1 202 ? 35.419 12.698 -4.504 1.00 69.94 202 SER A C 1
ATOM 1641 O O . SER A 1 202 ? 35.885 12.673 -3.372 1.00 69.94 202 SER A O 1
ATOM 1643 N N . GLU A 1 203 ? 35.125 13.843 -5.126 1.00 71.38 203 GLU A N 1
ATOM 1644 C CA . GLU A 1 203 ? 35.390 15.168 -4.543 1.00 71.38 203 GLU A CA 1
ATOM 1645 C C . GLU A 1 203 ? 34.571 15.437 -3.26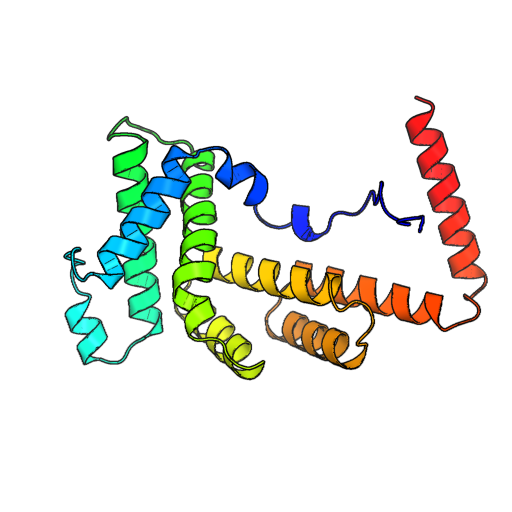5 1.00 71.38 203 GLU A C 1
ATOM 1647 O O . GLU A 1 203 ? 34.989 16.221 -2.413 1.00 71.38 203 GLU A O 1
ATOM 1652 N N . ILE A 1 204 ? 33.410 14.788 -3.121 1.00 68.38 204 ILE A N 1
ATOM 1653 C CA . ILE A 1 204 ? 32.563 14.864 -1.923 1.00 68.38 204 ILE A CA 1
ATOM 1654 C C . ILE A 1 204 ? 33.077 13.946 -0.804 1.00 68.38 204 ILE A C 1
ATOM 1656 O O . ILE A 1 204 ? 32.969 14.312 0.361 1.00 68.38 204 ILE A O 1
ATOM 1660 N N . ASN A 1 205 ? 33.636 12.778 -1.139 1.00 53.03 205 ASN A N 1
ATOM 1661 C CA . ASN A 1 205 ? 34.159 11.814 -0.160 1.00 53.03 205 ASN A CA 1
ATOM 1662 C C . ASN A 1 205 ? 35.544 12.182 0.403 1.00 53.03 205 ASN A C 1
ATOM 1664 O O . ASN A 1 205 ? 35.927 11.649 1.440 1.00 53.03 205 ASN A O 1
ATOM 1668 N N . ASP A 1 206 ? 36.284 13.067 -0.269 1.00 51.47 206 ASP A N 1
ATOM 1669 C CA . ASP A 1 206 ? 37.598 13.561 0.168 1.00 51.47 206 ASP A CA 1
ATOM 1670 C C . ASP A 1 206 ? 37.505 14.814 1.081 1.00 51.47 206 ASP A C 1
ATOM 1672 O O . ASP A 1 206 ? 38.502 15.512 1.292 1.00 51.47 206 ASP A O 1
ATOM 1676 N N . ARG A 1 207 ? 36.318 15.116 1.631 1.00 43.84 207 ARG A N 1
ATOM 1677 C CA . ARG A 1 207 ? 36.067 16.166 2.639 1.00 43.84 207 ARG A CA 1
ATOM 1678 C C . ARG A 1 207 ? 35.538 15.575 3.939 1.00 43.84 207 ARG A C 1
ATOM 1680 O O . ARG A 1 207 ? 35.928 16.116 4.998 1.00 43.84 207 ARG A O 1
#

Mean predicted aligned error: 9.64 Å

Secondary structure (DSSP, 8-state):
----TTTT-S--GGGGS--STTGGG-HHHHHHHHHHHHHHHTT----TTHHHHHHHT-HHHHHHHHHHHHHHHHHHHHH-S-S---HHHHHHHHHHHHHHHHHHTGGGG--SHHHHHHHHHHHHHTT-HHHHHHHHHHHHHHHHHTTT-HHHHHHHHHHHHHTT-HHHHHHHHHHHHHHHHHHS---HHHHHHHHHHHHHHHHHHT-

Organism: Oesophagostomum dentatum (NCBI:txid61180)

Radius of gyration: 20.81 Å; Cα contacts (8 Å, |Δi|>4): 158; chains: 1; bounding box: 62×32×54 Å